Protein AF-A0A0L0UQY5-F1 (afdb_monomer)

Secondary structure (DSSP, 8-state):
-PPPP-HHHHHHHHHHHHHHHHHHHHHH-TTT-TTSS-TTTPPPHHHHHHHHHHHHHHHHHHHHHHHHHH-TT--HHHHHHHHHHHHHHHHHHHHHHHHHHHHH-STT-TTS-HHHHHHHHHHHHHHHHHHHHHHHHHTT----SS-HHHHH--SGGG-TT-SS--S-SSHHHHHHHHH-------

Solvent-accessible surface area (backbone atoms only — not comparable to full-atom values): 10888 Å² total; per-residue (Å²): 129,85,53,78,55,59,66,66,47,46,54,33,50,54,52,49,52,51,49,54,50,51,52,52,54,49,66,69,32,70,92,66,31,60,56,72,78,40,92,90,43,47,65,51,72,68,61,48,52,47,48,49,54,42,48,56,56,35,52,52,43,55,50,55,38,51,55,48,61,68,39,46,79,62,48,70,66,59,53,42,50,38,52,49,53,45,51,55,33,52,36,51,45,49,44,56,51,48,56,50,53,57,70,62,65,58,96,81,51,95,87,59,62,66,66,60,51,50,50,48,49,52,49,51,55,54,49,49,55,52,49,51,50,48,51,21,61,49,65,71,45,78,67,67,85,60,55,63,65,64,55,48,64,63,84,49,73,65,69,84,84,47,99,58,80,64,84,76,30,53,41,57,68,44,53,49,67,72,67,50,80,77,78,82,80,126

Sequence (186 aa):
MPKPPDLKLVQAGIAILKLCRMYFTKLSRSTNLLIFDGPSTRMNANQLKLLLKVTSTNEFFVGEFIDTIEEPESDCETVECMVMQLIGGFVRMSRVLSEYYDSLLPEKRPRVDREEVAEARHWLDSWNSTFLLATANAIGSPVCKWSWQELAEGKYLFDDDDDDLNPDGGWEARWELANGKPDQKR

Foldseek 3Di:
DQAAQDPLLLVLLVVLVVLVVVVVVLVVDPVLQLCPPDPLLPDDPVLVVQLVVLVVQLVVLNVLLVVQRRDSPRDLVSNLVSLVSNLLSLLSNLLSVLVSLVVSPPPPRPPDDPVSSVVSNVVSQVSNQVSQQSSCVSSVADRQPDRSVVLSPADQQCPPPDPDRPSPSVSVVVSCVRRDDDDPDD

Organism: NCBI:txid1165861

Mean predicted aligned error: 11.28 Å

Radius of gyration: 18.06 Å; Cα contacts (8 Å, |Δi|>4): 162; chains: 1; bounding box: 38×42×60 Å

pLDDT: mean 72.48, std 16.66, range [35.5, 94.12]

Nearest PDB structures (foldseek):
  3ja6-assembly1_H  TM=3.538E-01  e=9.855E+00  Escherichia coli

Structure (mmCIF, N/CA/C/O backbone):
data_AF-A0A0L0UQY5-F1
#
_entry.id   AF-A0A0L0UQY5-F1
#
loop_
_atom_site.group_PDB
_atom_site.id
_atom_site.type_symbol
_atom_site.label_atom_id
_atom_site.label_alt_id
_atom_site.label_comp_id
_atom_site.label_asym_id
_atom_site.label_entity_id
_atom_site.label_seq_id
_atom_site.pdbx_PDB_ins_code
_atom_site.Cartn_x
_atom_site.Cartn_y
_atom_site.Cartn_z
_atom_site.occupancy
_atom_site.B_iso_or_equiv
_atom_site.auth_seq_id
_atom_site.auth_comp_id
_atom_site.auth_asym_id
_atom_site.auth_atom_id
_atom_site.pdbx_PDB_model_num
ATOM 1 N N . MET A 1 1 ? 13.702 -8.582 -33.464 1.00 39.91 1 MET A N 1
ATOM 2 C CA . MET A 1 1 ? 13.948 -9.316 -32.206 1.00 39.91 1 MET A CA 1
ATOM 3 C C . MET A 1 1 ? 13.445 -8.427 -31.087 1.00 39.91 1 MET A C 1
ATOM 5 O O . MET A 1 1 ? 13.921 -7.296 -31.044 1.00 39.91 1 MET A O 1
ATOM 9 N N . PRO A 1 2 ? 12.483 -8.878 -30.267 1.00 46.34 2 PRO A N 1
ATOM 10 C CA . PRO A 1 2 ? 12.050 -8.120 -29.099 1.00 46.34 2 PRO A CA 1
ATOM 11 C C . PRO A 1 2 ? 13.234 -7.954 -28.141 1.00 46.34 2 PRO A C 1
ATOM 13 O O . PRO A 1 2 ? 14.081 -8.846 -28.015 1.00 46.34 2 PRO A O 1
ATOM 16 N N . LYS A 1 3 ? 13.347 -6.769 -27.545 1.00 47.47 3 LYS A N 1
ATOM 17 C CA . LYS A 1 3 ? 14.414 -6.441 -26.601 1.00 47.47 3 LYS A CA 1
ATOM 18 C C . LYS A 1 3 ? 14.086 -7.153 -25.282 1.00 47.47 3 LYS A C 1
ATOM 20 O O . LYS A 1 3 ? 12.930 -7.139 -24.888 1.00 47.47 3 LYS A O 1
ATOM 25 N N . PRO A 1 4 ? 15.040 -7.827 -24.622 1.00 51.84 4 PRO A N 1
ATOM 26 C CA . PRO A 1 4 ? 14.750 -8.448 -23.337 1.00 51.84 4 PRO A CA 1
ATOM 27 C C . PRO A 1 4 ? 14.365 -7.369 -22.310 1.00 51.84 4 PRO A C 1
ATOM 29 O O . PRO A 1 4 ? 14.962 -6.284 -22.356 1.00 51.84 4 PRO A O 1
ATOM 32 N N . PRO A 1 5 ? 13.418 -7.657 -21.397 1.00 59.84 5 PRO A N 1
ATOM 33 C CA . PRO A 1 5 ? 13.023 -6.719 -20.353 1.00 59.84 5 PRO A CA 1
ATOM 34 C C . PRO A 1 5 ? 14.241 -6.320 -19.514 1.00 59.84 5 PRO A C 1
ATOM 36 O O . PRO A 1 5 ? 15.165 -7.119 -19.310 1.00 59.84 5 PRO A O 1
ATOM 39 N N . ASP A 1 6 ? 14.273 -5.066 -19.057 1.00 73.56 6 ASP A N 1
ATOM 40 C CA . ASP A 1 6 ? 15.383 -4.570 -18.246 1.00 73.56 6 ASP A CA 1
ATOM 41 C C . ASP A 1 6 ? 15.481 -5.406 -16.963 1.00 73.56 6 ASP A C 1
ATOM 43 O O . ASP A 1 6 ? 14.589 -5.401 -16.114 1.00 73.56 6 ASP A O 1
ATOM 47 N N . LEU A 1 7 ? 16.589 -6.133 -16.811 1.00 77.94 7 LEU A N 1
ATOM 48 C CA . LEU A 1 7 ? 16.832 -7.010 -15.670 1.00 77.94 7 LEU A CA 1
ATOM 49 C C . LEU A 1 7 ? 16.677 -6.275 -14.328 1.00 77.94 7 LEU A C 1
ATOM 51 O O . LEU A 1 7 ? 16.258 -6.887 -13.345 1.00 77.94 7 LEU A O 1
ATOM 55 N N . LYS A 1 8 ? 16.997 -4.975 -14.273 1.00 78.00 8 LYS A N 1
ATOM 56 C CA . LYS A 1 8 ? 16.806 -4.160 -13.066 1.00 78.00 8 LYS A CA 1
ATOM 57 C C . LYS A 1 8 ? 15.331 -3.939 -12.762 1.00 78.00 8 LYS A C 1
ATOM 59 O O . LYS A 1 8 ? 14.942 -4.044 -11.600 1.00 78.00 8 LYS A O 1
ATOM 64 N N . LEU A 1 9 ? 14.528 -3.681 -13.791 1.00 78.25 9 LEU A N 1
ATOM 65 C CA . LEU A 1 9 ? 13.091 -3.509 -13.643 1.00 78.25 9 LEU A CA 1
ATOM 66 C C . LEU A 1 9 ? 12.434 -4.809 -13.174 1.00 78.25 9 LEU A C 1
ATOM 68 O O . LEU A 1 9 ? 11.681 -4.795 -12.207 1.00 78.25 9 LEU A O 1
ATOM 72 N N . VAL A 1 10 ? 12.799 -5.945 -13.773 1.00 81.50 10 VAL A N 1
ATOM 73 C CA . VAL A 1 10 ? 12.296 -7.266 -13.358 1.00 81.50 10 VAL A CA 1
ATOM 74 C C . VAL A 1 10 ? 12.650 -7.553 -11.894 1.00 81.50 10 VAL A C 1
ATOM 76 O O . VAL A 1 10 ? 11.808 -8.000 -11.116 1.00 81.50 10 VAL A O 1
ATOM 79 N N . GLN A 1 11 ? 13.883 -7.258 -11.472 1.00 84.62 11 GLN A N 1
ATOM 80 C CA . GLN A 1 11 ? 14.299 -7.423 -10.074 1.00 84.62 11 GLN A CA 1
ATOM 81 C C . GLN A 1 11 ? 13.514 -6.521 -9.114 1.00 84.62 11 GLN A C 1
ATOM 83 O O . GLN A 1 11 ? 13.114 -6.978 -8.038 1.00 84.62 11 GLN A O 1
ATOM 88 N N . ALA A 1 12 ? 13.281 -5.265 -9.496 1.00 84.94 12 ALA A N 1
ATOM 89 C CA . ALA A 1 12 ? 12.485 -4.333 -8.711 1.00 84.94 12 ALA A CA 1
ATOM 90 C C . ALA A 1 12 ? 11.014 -4.777 -8.631 1.00 84.94 12 ALA A C 1
ATOM 92 O O . ALA A 1 12 ? 10.448 -4.816 -7.538 1.00 84.94 12 ALA A O 1
ATOM 93 N N . GLY A 1 13 ? 10.433 -5.231 -9.745 1.00 86.81 13 GLY A N 1
ATOM 94 C CA . GLY A 1 13 ? 9.087 -5.800 -9.800 1.00 86.81 13 GLY A CA 1
ATOM 95 C C . GLY A 1 13 ? 8.928 -7.017 -8.890 1.00 86.81 13 GLY A C 1
ATOM 96 O O . GLY A 1 13 ? 8.000 -7.069 -8.085 1.00 86.81 13 GLY A O 1
ATOM 97 N N . ILE A 1 14 ? 9.892 -7.944 -8.891 1.00 88.12 14 ILE A N 1
ATOM 98 C CA . ILE A 1 14 ? 9.909 -9.084 -7.957 1.00 88.12 14 ILE A CA 1
ATOM 99 C C . ILE A 1 14 ? 9.913 -8.613 -6.493 1.00 88.12 14 ILE A C 1
ATOM 101 O O . ILE A 1 14 ? 9.263 -9.231 -5.644 1.00 88.12 14 ILE A O 1
ATOM 105 N N . ALA A 1 15 ? 10.652 -7.550 -6.164 1.00 90.38 15 ALA A N 1
ATOM 106 C CA . ALA A 1 15 ? 10.679 -7.004 -4.808 1.00 90.38 15 ALA A CA 1
ATOM 107 C C . ALA A 1 15 ? 9.320 -6.403 -4.406 1.00 90.38 15 ALA A C 1
ATOM 109 O O . ALA A 1 15 ? 8.825 -6.712 -3.320 1.00 90.38 15 ALA A O 1
ATOM 110 N N . ILE A 1 16 ? 8.689 -5.629 -5.294 1.00 91.06 16 ILE A N 1
ATOM 111 C CA . ILE A 1 16 ? 7.341 -5.070 -5.101 1.00 91.06 16 ILE A CA 1
ATOM 112 C C . ILE A 1 16 ? 6.330 -6.203 -4.884 1.00 91.06 16 ILE A C 1
ATOM 114 O O . ILE A 1 16 ? 5.621 -6.204 -3.881 1.00 91.06 16 ILE A O 1
ATOM 118 N N . LEU A 1 17 ? 6.323 -7.233 -5.735 1.00 91.62 17 LEU A N 1
ATOM 119 C CA . LEU A 1 17 ? 5.403 -8.372 -5.614 1.00 91.62 17 LEU A CA 1
ATOM 120 C C . LEU A 1 17 ? 5.575 -9.142 -4.299 1.00 91.62 17 LEU A C 1
ATOM 122 O O . LEU A 1 17 ? 4.593 -9.575 -3.688 1.00 91.62 17 LEU A O 1
ATOM 126 N N . LYS A 1 18 ? 6.813 -9.290 -3.813 1.00 92.75 18 LYS A N 1
ATOM 127 C CA . LYS A 1 18 ? 7.073 -9.870 -2.486 1.00 92.75 18 LYS A CA 1
ATOM 128 C C . LYS A 1 18 ? 6.459 -9.023 -1.374 1.00 92.75 18 LYS A C 1
ATOM 130 O O . LYS A 1 18 ? 5.872 -9.594 -0.454 1.00 92.75 18 LYS A O 1
ATOM 135 N N . LEU A 1 19 ? 6.553 -7.696 -1.461 1.00 93.12 19 LEU A N 1
ATOM 136 C CA . LEU A 1 19 ? 5.935 -6.787 -0.494 1.00 93.12 19 LEU A CA 1
ATOM 137 C C . LEU A 1 19 ? 4.405 -6.862 -0.551 1.00 93.12 19 LEU A C 1
ATOM 139 O O . LEU A 1 19 ? 3.788 -7.006 0.506 1.00 93.12 19 LEU A O 1
ATOM 143 N N . CYS A 1 20 ? 3.806 -6.880 -1.748 1.00 92.00 20 CYS A N 1
ATOM 144 C CA . CYS A 1 20 ? 2.368 -7.101 -1.942 1.00 92.00 20 CYS A CA 1
ATOM 145 C C . CYS A 1 20 ? 1.918 -8.401 -1.264 1.00 92.00 20 CYS A C 1
ATOM 147 O O . CYS A 1 20 ? 0.989 -8.419 -0.456 1.00 92.00 20 CYS A O 1
ATOM 149 N N . ARG A 1 21 ? 2.635 -9.502 -1.519 1.00 91.12 21 ARG A N 1
ATOM 150 C CA . ARG A 1 21 ? 2.349 -10.798 -0.898 1.00 91.12 21 ARG A CA 1
ATOM 151 C C . ARG A 1 21 ? 2.473 -10.745 0.621 1.00 91.12 21 ARG A C 1
ATOM 153 O O . ARG A 1 21 ? 1.640 -11.334 1.309 1.00 91.12 21 ARG A O 1
ATOM 160 N N . MET A 1 22 ? 3.494 -10.078 1.159 1.00 90.81 22 MET A N 1
ATOM 161 C CA . MET A 1 22 ? 3.664 -9.915 2.607 1.00 90.81 22 MET A CA 1
ATOM 162 C C . MET A 1 22 ? 2.488 -9.169 3.239 1.00 90.81 22 MET A C 1
ATOM 164 O O . MET A 1 22 ? 2.029 -9.586 4.303 1.00 90.81 22 MET A O 1
ATOM 168 N N . TYR A 1 23 ? 1.977 -8.128 2.577 1.00 90.25 23 TYR A N 1
ATOM 169 C CA . TYR A 1 23 ? 0.804 -7.379 3.028 1.00 90.25 23 TYR A CA 1
ATOM 170 C C . TYR A 1 23 ? -0.411 -8.292 3.162 1.00 90.25 23 TYR A C 1
ATOM 172 O O . TYR A 1 23 ? -0.937 -8.482 4.259 1.00 90.25 23 TYR A O 1
ATOM 180 N N . PHE A 1 24 ? -0.790 -8.958 2.069 1.00 87.25 24 PHE A N 1
ATOM 181 C CA . PHE A 1 24 ? -1.945 -9.851 2.062 1.00 87.25 24 PHE A CA 1
ATOM 182 C C . PHE A 1 24 ? -1.762 -11.063 2.971 1.00 87.25 24 PHE A C 1
ATOM 184 O O . PHE A 1 24 ? -2.723 -11.503 3.587 1.00 87.25 24 PHE A O 1
ATOM 191 N N . THR A 1 25 ? -0.536 -11.568 3.135 1.00 87.50 25 THR A N 1
ATOM 192 C CA . THR A 1 25 ? -0.251 -12.662 4.079 1.00 87.50 25 THR A CA 1
ATOM 193 C C . THR A 1 25 ? -0.440 -12.223 5.530 1.00 87.50 25 THR A C 1
ATOM 195 O O . THR A 1 25 ? -0.913 -13.009 6.351 1.00 87.50 25 THR A O 1
ATOM 198 N N . LYS A 1 26 ? -0.063 -10.986 5.886 1.00 83.56 26 LYS A N 1
ATOM 199 C CA . LYS A 1 26 ? -0.322 -10.458 7.233 1.00 83.56 26 LYS A CA 1
ATOM 200 C C . LYS A 1 26 ? -1.826 -10.279 7.446 1.00 83.56 26 LYS A C 1
ATOM 202 O O . LYS A 1 26 ? -2.317 -10.695 8.490 1.00 83.56 26 LYS A O 1
ATOM 207 N N . LEU A 1 27 ? -2.552 -9.769 6.447 1.00 79.00 27 LEU A N 1
ATOM 208 C CA . LEU A 1 27 ? -4.012 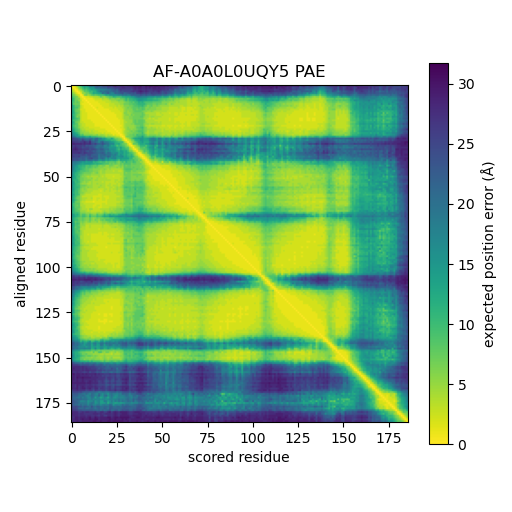-9.638 6.502 1.00 79.00 27 LEU A CA 1
ATOM 209 C C . LEU A 1 27 ? -4.737 -10.991 6.503 1.00 79.00 27 LEU A C 1
ATOM 211 O O . LEU A 1 27 ? -5.757 -11.146 7.148 1.00 79.00 27 LEU A O 1
ATOM 215 N N . SER A 1 28 ? -4.240 -12.024 5.834 1.00 74.38 28 SER A N 1
ATOM 216 C CA . SER A 1 28 ? -4.927 -13.321 5.824 1.00 74.38 28 SER A CA 1
ATOM 217 C C . SER A 1 28 ? -4.757 -14.093 7.138 1.00 74.38 28 SER A C 1
ATOM 219 O O . SER A 1 28 ? -5.442 -15.089 7.367 1.00 74.38 28 SER A O 1
ATOM 221 N N . ARG A 1 29 ? -3.809 -13.694 7.995 1.00 71.31 29 ARG A N 1
ATOM 222 C CA . ARG A 1 29 ? -3.531 -14.365 9.268 1.00 71.31 29 ARG A CA 1
ATOM 223 C C . ARG A 1 29 ? -4.489 -13.866 10.345 1.00 71.31 29 ARG A C 1
ATOM 225 O O . ARG A 1 29 ? -4.334 -12.763 10.860 1.00 71.31 29 ARG A O 1
ATOM 232 N N . SER A 1 30 ? -5.417 -14.736 10.741 1.00 52.47 30 SER A N 1
ATOM 233 C CA . SER A 1 30 ? -6.419 -14.484 11.786 1.00 52.47 30 SER A CA 1
ATOM 234 C C . SER A 1 30 ? -5.829 -14.010 13.119 1.00 52.47 30 SER A C 1
ATOM 236 O O . SER A 1 30 ? -6.463 -13.225 13.802 1.00 52.47 30 SER A O 1
ATOM 238 N N . THR A 1 31 ? -4.602 -14.420 13.454 1.00 50.22 31 THR A N 1
ATOM 239 C CA . THR A 1 31 ? -3.887 -14.034 14.685 1.00 50.22 31 THR A CA 1
ATOM 240 C C . THR A 1 31 ? -3.260 -12.639 14.660 1.00 50.22 31 THR A C 1
ATOM 242 O O . THR A 1 31 ? -2.671 -12.231 15.648 1.00 50.22 31 THR A O 1
ATOM 245 N N . ASN A 1 32 ? -3.306 -11.923 13.533 1.00 54.16 32 ASN A N 1
ATOM 246 C CA . ASN A 1 32 ? -2.718 -10.579 13.407 1.00 54.16 32 ASN A CA 1
ATOM 247 C C . ASN A 1 32 ? -3.748 -9.514 13.028 1.00 54.16 32 ASN A C 1
ATOM 249 O O . ASN A 1 32 ? -3.429 -8.329 12.974 1.00 54.16 32 ASN A O 1
ATOM 253 N N . LEU A 1 33 ? -4.977 -9.938 12.743 1.00 57.88 33 LEU A N 1
ATOM 254 C CA . LEU A 1 33 ? -6.083 -9.049 12.479 1.00 57.88 33 LEU A CA 1
ATOM 255 C C . LEU A 1 33 ? -7.049 -9.110 13.649 1.00 57.88 33 LEU A C 1
ATOM 257 O O . LEU A 1 33 ? -7.884 -10.008 13.747 1.00 57.88 33 LEU A O 1
ATOM 261 N N . LEU A 1 34 ? -7.043 -8.033 14.425 1.00 60.12 34 LEU A N 1
ATOM 262 C CA . LEU A 1 34 ? -8.123 -7.687 15.344 1.00 60.12 34 LEU A CA 1
ATOM 263 C C . LEU A 1 34 ? -9.510 -7.748 14.660 1.00 60.12 34 LEU A C 1
ATOM 265 O O . LEU A 1 34 ? -10.517 -7.898 15.336 1.00 60.12 34 LEU A O 1
ATOM 269 N N . ILE A 1 35 ? -9.588 -7.730 13.322 1.00 54.16 35 ILE A N 1
ATOM 270 C CA . ILE A 1 35 ? -10.824 -7.789 12.521 1.00 54.16 35 ILE A CA 1
ATOM 271 C C . ILE A 1 35 ? -11.734 -8.983 12.879 1.00 54.16 35 ILE A C 1
ATOM 273 O O . ILE A 1 35 ? -12.956 -8.848 12.751 1.00 54.16 35 ILE A O 1
ATOM 277 N N . PHE A 1 36 ? -11.192 -10.113 13.361 1.00 51.00 36 PHE A N 1
ATOM 278 C CA . PHE A 1 36 ? -11.959 -11.361 13.523 1.00 51.00 36 PHE A CA 1
ATOM 279 C C . PHE A 1 36 ? -11.998 -11.969 14.933 1.00 51.00 36 PHE A C 1
ATOM 281 O O . PHE A 1 36 ? -12.771 -12.904 15.138 1.00 51.00 36 PHE A O 1
ATOM 288 N N . ASP A 1 37 ? -11.246 -11.445 15.905 1.00 52.38 37 ASP A N 1
ATOM 289 C CA . ASP A 1 37 ? -11.024 -12.159 17.178 1.00 52.38 37 ASP A CA 1
ATOM 290 C C . ASP A 1 37 ? -12.066 -11.876 18.288 1.00 52.38 37 ASP A C 1
ATOM 292 O O . ASP A 1 37 ? -12.008 -12.426 19.387 1.00 52.38 37 ASP A O 1
ATOM 296 N N . GLY A 1 38 ? -13.101 -11.066 18.013 1.00 53.19 38 GLY A N 1
ATOM 297 C CA . GLY A 1 38 ? -14.240 -10.932 18.927 1.00 53.19 38 GLY A CA 1
ATOM 298 C C . GLY A 1 38 ? -15.325 -9.920 18.523 1.00 53.19 38 GLY A C 1
ATOM 299 O O . GLY A 1 38 ? -15.113 -9.059 17.667 1.00 53.19 38 GLY A O 1
ATOM 300 N N . PRO A 1 39 ? -16.511 -9.942 19.173 1.00 52.94 39 PRO A N 1
ATOM 301 C CA . PRO A 1 39 ? -17.600 -8.989 18.906 1.00 52.94 39 PRO A CA 1
ATOM 302 C C . PRO A 1 39 ? -17.191 -7.519 19.103 1.00 52.94 39 PRO A C 1
ATOM 304 O O . PRO A 1 39 ? -17.785 -6.621 18.513 1.00 52.94 39 PRO A O 1
ATOM 307 N N . SER A 1 40 ? -16.182 -7.275 19.947 1.00 52.66 40 SER A N 1
ATOM 308 C CA . SER A 1 40 ? -15.648 -5.953 20.286 1.00 52.66 40 SER A CA 1
ATOM 309 C C . SER A 1 40 ? -14.588 -5.434 19.321 1.00 52.66 40 SER A C 1
ATOM 311 O O . SER A 1 40 ? -14.251 -4.257 19.412 1.00 52.66 40 SER A O 1
ATOM 313 N N . THR A 1 41 ? -14.078 -6.256 18.412 1.00 56.66 41 THR A N 1
ATOM 314 C CA . THR A 1 41 ? -13.082 -5.852 17.416 1.00 56.66 41 THR A CA 1
ATOM 315 C C . THR A 1 41 ? -13.599 -6.027 15.990 1.00 56.66 41 THR A C 1
ATOM 317 O O . THR A 1 41 ? -12.973 -5.563 15.050 1.00 56.66 41 THR A O 1
ATOM 320 N N . ARG A 1 42 ? -14.787 -6.609 15.798 1.00 65.06 42 ARG A N 1
ATOM 321 C CA . ARG A 1 42 ? -15.385 -6.786 14.473 1.00 65.06 42 ARG A CA 1
ATOM 322 C C . ARG A 1 42 ? -15.503 -5.458 13.717 1.00 65.06 42 ARG A C 1
ATOM 324 O O . ARG A 1 42 ? -16.192 -4.537 14.161 1.00 65.06 42 ARG A O 1
ATOM 331 N N . MET A 1 43 ? -14.857 -5.398 12.556 1.00 74.88 43 MET A N 1
ATOM 332 C CA . MET A 1 43 ? -14.997 -4.300 11.602 1.00 74.88 43 MET A CA 1
ATOM 333 C C . MET A 1 43 ? -16.471 -4.147 11.200 1.00 74.88 43 MET A C 1
ATOM 335 O O . MET A 1 43 ? -17.177 -5.143 11.005 1.00 74.88 43 MET A O 1
ATOM 339 N N . ASN A 1 44 ? -16.961 -2.908 11.113 1.00 74.31 44 ASN A N 1
ATOM 340 C CA . ASN A 1 44 ? -18.355 -2.684 10.735 1.00 74.31 44 ASN A CA 1
ATOM 341 C C . ASN A 1 44 ? -18.586 -3.015 9.246 1.00 74.31 44 ASN A C 1
ATOM 343 O O . ASN A 1 44 ? -17.644 -3.088 8.459 1.00 74.31 44 ASN A O 1
ATOM 347 N N . ALA A 1 45 ? -19.846 -3.224 8.858 1.00 73.94 45 ALA A N 1
ATOM 348 C CA . 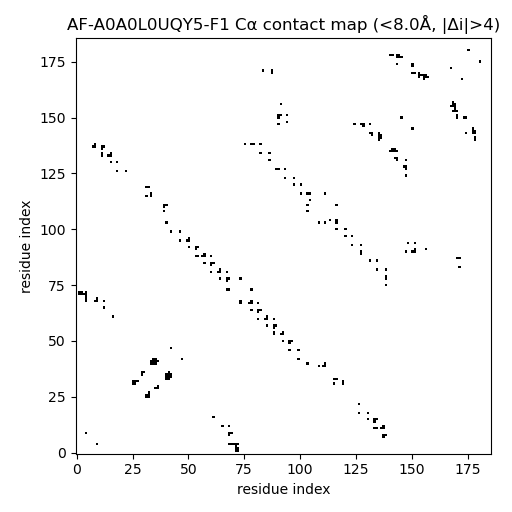ALA A 1 45 ? -20.187 -3.672 7.506 1.00 73.94 45 ALA A CA 1
ATOM 349 C C . ALA A 1 45 ? -19.722 -2.701 6.406 1.00 73.94 45 ALA A C 1
ATOM 351 O O . ALA A 1 45 ? -19.277 -3.153 5.355 1.00 73.94 45 ALA A O 1
ATOM 352 N N . ASN A 1 46 ? -19.774 -1.390 6.656 1.00 75.19 46 ASN A N 1
ATOM 353 C CA . ASN A 1 46 ? -19.358 -0.379 5.683 1.00 75.19 46 ASN A CA 1
ATOM 354 C C . ASN A 1 46 ? -17.836 -0.384 5.500 1.00 75.19 46 ASN A C 1
ATOM 356 O O . ASN A 1 46 ? -17.362 -0.427 4.371 1.00 75.19 46 ASN A O 1
ATOM 360 N N . GLN A 1 47 ? -17.075 -0.429 6.598 1.00 73.81 47 GLN A N 1
ATOM 361 C CA . GLN A 1 47 ? -15.613 -0.540 6.574 1.00 73.81 47 GLN A CA 1
ATOM 362 C C . GLN A 1 47 ? -15.153 -1.838 5.904 1.00 73.81 47 GLN A C 1
A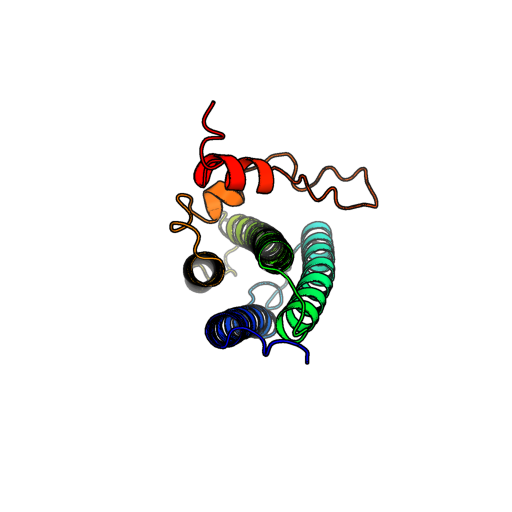TOM 364 O O . GLN A 1 47 ? -14.230 -1.814 5.097 1.00 73.81 47 GLN A O 1
ATOM 369 N N . LEU A 1 48 ? -15.822 -2.962 6.184 1.00 80.75 48 LEU A N 1
ATOM 370 C CA . LEU A 1 48 ? -15.503 -4.242 5.553 1.00 80.75 48 LEU A CA 1
ATOM 371 C C . LEU A 1 48 ? -15.822 -4.224 4.054 1.00 80.75 48 LEU A C 1
ATOM 373 O O . LEU A 1 48 ? -15.005 -4.666 3.254 1.00 80.75 48 LEU A O 1
ATOM 377 N N . LYS A 1 49 ? -16.985 -3.689 3.660 1.00 78.75 49 LYS A N 1
ATOM 378 C CA . LYS A 1 49 ? -17.355 -3.531 2.246 1.00 78.75 49 LYS A CA 1
ATOM 379 C C . LYS A 1 49 ? -16.343 -2.650 1.512 1.00 78.75 49 LYS A C 1
ATOM 381 O O . LYS A 1 49 ? -15.955 -2.979 0.395 1.00 78.75 49 LYS A O 1
ATOM 386 N N . LEU A 1 50 ? -15.889 -1.578 2.157 1.00 79.00 50 LEU A N 1
ATOM 387 C CA . LEU A 1 50 ? -14.873 -0.689 1.611 1.00 79.00 50 LEU A CA 1
ATOM 388 C C . LEU A 1 50 ? -13.525 -1.397 1.457 1.00 79.00 50 LEU A C 1
ATOM 390 O O . LEU A 1 50 ? -12.946 -1.365 0.376 1.00 79.00 50 LEU A O 1
ATOM 394 N N . LEU A 1 51 ? -13.059 -2.097 2.496 1.00 82.62 51 LEU A N 1
ATOM 395 C CA . LEU A 1 51 ? -11.819 -2.870 2.443 1.00 82.62 51 LEU A CA 1
ATOM 396 C C . LEU A 1 51 ? -11.856 -3.903 1.311 1.00 82.62 51 LEU A C 1
ATOM 398 O O . LEU A 1 51 ? -10.889 -4.016 0.563 1.00 82.62 51 LEU A O 1
ATOM 402 N N . LEU A 1 52 ? -12.977 -4.613 1.148 1.00 82.31 52 LEU A N 1
ATOM 403 C CA . LEU A 1 52 ? -13.170 -5.573 0.059 1.00 82.31 52 LEU A CA 1
ATOM 404 C C . LEU A 1 52 ? -13.145 -4.892 -1.316 1.00 82.31 52 LEU A C 1
ATOM 406 O O . LEU A 1 52 ? -12.419 -5.356 -2.188 1.00 82.31 52 LEU A O 1
ATOM 410 N N . LYS A 1 53 ? -13.858 -3.767 -1.498 1.00 81.62 53 LYS A N 1
ATOM 411 C CA . LYS A 1 53 ? -13.859 -2.997 -2.760 1.00 81.62 53 LYS A CA 1
ATOM 412 C C . LYS A 1 53 ? -12.440 -2.581 -3.156 1.00 81.62 53 LYS A C 1
ATOM 414 O O . LYS A 1 53 ? -12.013 -2.812 -4.288 1.00 81.62 53 LYS A O 1
ATOM 419 N N . VAL A 1 54 ? -11.688 -2.006 -2.215 1.00 80.06 54 VAL A N 1
ATOM 420 C CA . VAL A 1 54 ? -10.309 -1.569 -2.470 1.00 80.06 54 VAL A CA 1
ATOM 421 C C . VAL A 1 54 ? -9.388 -2.770 -2.716 1.00 80.06 54 VAL A C 1
ATOM 423 O O . VAL A 1 54 ? -8.557 -2.709 -3.616 1.00 80.06 54 VAL A O 1
ATOM 426 N N . THR A 1 55 ? -9.567 -3.878 -1.990 1.00 84.69 55 THR A N 1
ATOM 427 C CA . THR A 1 55 ? -8.775 -5.106 -2.187 1.00 84.69 55 THR A CA 1
ATOM 428 C C . THR A 1 55 ? -8.973 -5.688 -3.585 1.00 84.69 55 THR A C 1
ATOM 430 O O . THR A 1 55 ? -7.984 -5.978 -4.249 1.00 84.69 55 THR A O 1
ATOM 433 N N . SER A 1 56 ? -10.216 -5.799 -4.068 1.00 80.12 56 SER A N 1
ATOM 434 C CA . SER A 1 56 ? -10.505 -6.296 -5.423 1.00 80.12 56 SER A CA 1
ATOM 435 C C . SER A 1 56 ? -9.932 -5.390 -6.511 1.00 80.12 56 SER A C 1
ATOM 437 O O . SER A 1 56 ? -9.395 -5.870 -7.502 1.00 80.12 56 SER A O 1
ATOM 439 N N . THR A 1 57 ? -9.984 -4.073 -6.305 1.00 79.31 57 THR A N 1
ATOM 440 C CA . THR A 1 57 ? -9.353 -3.118 -7.228 1.00 79.31 57 THR A CA 1
ATOM 441 C C . THR A 1 57 ? -7.833 -3.302 -7.247 1.00 79.31 57 THR A C 1
ATOM 443 O O . THR A 1 57 ? -7.199 -3.287 -8.295 1.00 79.31 57 THR A O 1
ATOM 446 N N . ASN A 1 58 ? -7.224 -3.495 -6.077 1.00 84.75 58 ASN A N 1
ATOM 447 C CA . ASN A 1 58 ? -5.783 -3.675 -5.974 1.00 84.75 58 ASN A CA 1
ATOM 448 C C . ASN A 1 58 ? -5.316 -5.029 -6.530 1.00 84.75 58 ASN A C 1
ATOM 450 O O . ASN A 1 58 ? -4.204 -5.122 -7.035 1.00 84.75 58 ASN A O 1
ATOM 454 N N . GLU A 1 59 ? -6.141 -6.074 -6.446 1.00 86.06 59 GLU A N 1
ATOM 455 C CA . GLU A 1 59 ? -5.883 -7.369 -7.086 1.00 86.06 59 GLU A CA 1
ATOM 456 C C . GLU A 1 59 ? -5.735 -7.219 -8.603 1.00 86.06 59 GLU A C 1
ATOM 458 O O . GLU A 1 59 ? -4.761 -7.717 -9.163 1.00 86.06 59 GLU A O 1
ATOM 463 N N . PHE A 1 60 ? -6.638 -6.462 -9.237 1.00 83.19 60 PHE A N 1
ATOM 464 C CA . PHE A 1 60 ? -6.552 -6.138 -10.661 1.00 83.19 60 PHE A CA 1
ATOM 465 C C . PHE A 1 60 ? -5.213 -5.471 -11.010 1.00 83.19 60 PHE A C 1
ATOM 467 O O . PHE A 1 60 ? -4.487 -5.969 -11.864 1.00 83.19 60 PHE A O 1
ATOM 474 N N . PHE A 1 61 ? -4.816 -4.421 -10.282 1.00 84.12 61 PHE A N 1
ATOM 475 C CA . PHE A 1 61 ? -3.550 -3.723 -10.547 1.00 84.12 61 PHE A CA 1
ATOM 476 C C . PHE A 1 61 ? -2.298 -4.561 -10.268 1.00 84.12 61 PHE A C 1
ATOM 478 O O . PHE A 1 61 ? -1.274 -4.367 -10.916 1.00 84.12 61 PHE A O 1
ATOM 485 N N . VAL A 1 62 ? -2.350 -5.502 -9.320 1.00 88.94 62 VAL A N 1
ATOM 486 C CA . VAL A 1 62 ? -1.256 -6.467 -9.131 1.00 88.94 62 VAL A CA 1
ATOM 487 C C . VAL A 1 62 ? -1.138 -7.393 -10.341 1.00 88.94 62 VAL A C 1
ATOM 489 O O . VAL A 1 62 ? -0.014 -7.686 -10.738 1.00 88.94 62 VAL A O 1
ATOM 492 N N . GLY A 1 63 ? -2.259 -7.824 -10.926 1.00 87.50 63 GLY A N 1
ATOM 493 C CA . GLY A 1 63 ? -2.284 -8.603 -12.168 1.00 87.50 63 GLY A CA 1
ATOM 494 C C . GLY A 1 63 ? -1.686 -7.833 -13.345 1.00 87.50 63 GLY A C 1
ATOM 495 O O . GLY A 1 63 ? -0.688 -8.271 -13.906 1.00 87.50 63 GLY A O 1
ATOM 496 N N . GLU A 1 64 ? -2.208 -6.639 -13.629 1.00 86.88 64 GLU A N 1
ATOM 497 C CA . GLU A 1 64 ? -1.723 -5.786 -14.728 1.00 86.88 64 GLU A CA 1
ATOM 498 C C . GLU A 1 64 ? -0.234 -5.441 -14.582 1.00 86.88 64 GLU A C 1
ATOM 500 O O . GLU A 1 64 ? 0.513 -5.416 -15.559 1.00 86.88 64 GLU A O 1
ATOM 505 N N . PHE A 1 65 ? 0.238 -5.218 -13.350 1.00 88.00 65 PHE A N 1
ATOM 506 C CA . PHE A 1 65 ? 1.657 -4.990 -13.101 1.00 88.00 65 PHE A CA 1
ATOM 507 C C . PHE A 1 65 ? 2.514 -6.217 -13.431 1.00 88.00 65 PHE A C 1
ATOM 509 O O . PHE A 1 65 ? 3.601 -6.045 -13.974 1.00 88.00 65 PHE A O 1
ATOM 516 N N . ILE A 1 66 ? 2.054 -7.434 -13.111 1.00 89.06 66 ILE A N 1
ATOM 517 C CA . ILE A 1 66 ? 2.754 -8.678 -13.477 1.00 89.06 66 ILE A CA 1
ATOM 518 C C . ILE A 1 66 ? 2.853 -8.784 -14.998 1.00 89.06 66 ILE A C 1
ATOM 520 O O . ILE A 1 66 ? 3.952 -8.978 -15.515 1.00 89.06 66 ILE A O 1
ATOM 524 N N . ASP A 1 67 ? 1.741 -8.586 -15.700 1.00 88.81 67 ASP A N 1
ATOM 525 C CA . ASP A 1 67 ? 1.705 -8.671 -17.160 1.00 88.81 67 ASP A CA 1
ATOM 526 C C . ASP A 1 67 ? 2.645 -7.629 -17.793 1.00 88.81 67 ASP A C 1
ATOM 528 O O . ASP A 1 67 ? 3.438 -7.953 -18.677 1.00 88.81 67 ASP A O 1
ATOM 532 N N . THR A 1 68 ? 2.663 -6.408 -17.247 1.00 86.62 68 THR A N 1
ATOM 533 C CA . THR A 1 68 ? 3.538 -5.312 -17.699 1.00 86.62 68 THR A CA 1
ATOM 534 C C . THR A 1 68 ? 5.027 -5.607 -17.482 1.00 86.62 68 THR A C 1
ATOM 536 O O . THR A 1 68 ? 5.855 -5.273 -18.322 1.00 86.62 68 THR A O 1
ATOM 539 N N . ILE A 1 69 ? 5.427 -6.214 -16.358 1.00 83.81 69 ILE A N 1
ATOM 540 C CA . ILE A 1 69 ? 6.854 -6.531 -16.133 1.00 83.81 69 ILE A CA 1
ATOM 541 C C . ILE A 1 69 ? 7.321 -7.767 -16.913 1.00 83.81 69 ILE A C 1
ATOM 543 O O . ILE A 1 69 ? 8.528 -7.947 -17.101 1.00 83.81 69 ILE A O 1
ATOM 547 N N . GLU A 1 70 ? 6.396 -8.641 -17.316 1.00 84.38 70 GLU A N 1
ATOM 548 C CA . GLU A 1 70 ? 6.679 -9.818 -18.140 1.00 84.38 70 GLU A CA 1
ATOM 549 C C . GLU A 1 70 ? 6.733 -9.481 -19.636 1.00 84.38 70 GLU A C 1
ATOM 551 O O . GLU A 1 70 ? 7.427 -10.168 -20.396 1.00 84.38 70 GLU A O 1
ATOM 556 N N . GLU A 1 71 ? 6.062 -8.411 -20.062 1.00 83.75 71 GLU A N 1
ATOM 557 C CA . GLU A 1 71 ? 6.029 -7.977 -21.450 1.00 83.75 71 GLU A CA 1
ATOM 558 C C . GLU A 1 71 ? 7.366 -7.322 -21.887 1.00 83.75 71 GLU A C 1
ATOM 560 O O . GLU A 1 71 ? 7.802 -6.305 -21.345 1.00 83.75 71 GLU A O 1
ATOM 565 N N . PRO A 1 72 ? 8.057 -7.871 -22.909 1.00 70.25 72 PRO A N 1
ATOM 566 C CA . PRO A 1 72 ? 9.369 -7.369 -23.338 1.00 70.25 72 PRO A CA 1
ATOM 567 C C . PRO A 1 72 ? 9.343 -5.974 -23.981 1.00 70.25 72 PRO A C 1
ATOM 569 O O . PRO A 1 72 ? 10.395 -5.349 -24.136 1.00 70.25 72 PRO A O 1
ATOM 572 N N . GLU A 1 73 ? 8.169 -5.529 -24.433 1.00 77.12 73 GLU A N 1
ATOM 573 C CA . GLU A 1 73 ? 7.978 -4.281 -25.179 1.00 77.12 73 GLU A CA 1
ATOM 574 C C . GLU A 1 73 ? 7.370 -3.157 -24.333 1.00 77.12 73 GLU A C 1
ATOM 576 O O . GLU A 1 73 ? 7.252 -2.042 -24.842 1.00 77.12 73 GLU A O 1
ATOM 581 N N . SER A 1 74 ? 7.043 -3.404 -23.059 1.00 77.31 74 SER A N 1
ATOM 582 C CA . SER A 1 74 ? 6.497 -2.363 -22.191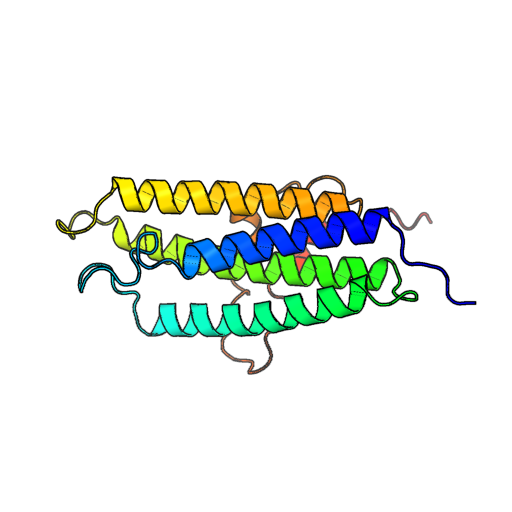 1.00 77.31 74 SER A CA 1
ATOM 583 C C . SER A 1 74 ? 7.490 -1.217 -22.027 1.00 77.31 74 SER A C 1
ATOM 585 O O . SER A 1 74 ? 8.678 -1.407 -21.735 1.00 77.31 74 SER A O 1
ATOM 587 N N . ASP A 1 75 ? 6.997 -0.002 -22.236 1.00 79.94 75 ASP A N 1
ATOM 588 C CA . ASP A 1 75 ? 7.787 1.205 -22.059 1.00 79.94 75 ASP A CA 1
ATOM 589 C C . ASP A 1 75 ? 7.840 1.651 -20.588 1.00 79.94 75 ASP A C 1
ATOM 591 O O . ASP A 1 75 ? 7.116 1.169 -19.713 1.00 79.94 75 ASP A O 1
ATOM 595 N N . CYS A 1 76 ? 8.758 2.580 -20.310 1.00 76.94 76 CYS A N 1
ATOM 596 C CA . CYS A 1 76 ? 8.980 3.110 -18.964 1.00 76.94 76 CYS A CA 1
ATOM 597 C C . CYS A 1 76 ? 7.734 3.817 -18.408 1.00 76.94 76 CYS A C 1
ATOM 599 O O . CYS A 1 76 ? 7.474 3.730 -17.214 1.00 76.94 76 CYS A O 1
ATOM 601 N N . GLU A 1 77 ? 6.956 4.477 -19.269 1.00 80.31 77 GLU A N 1
ATOM 602 C CA . GLU A 1 77 ? 5.767 5.243 -18.882 1.00 80.31 77 GLU A CA 1
ATOM 603 C C . GLU A 1 77 ? 4.631 4.317 -18.425 1.00 80.31 77 GLU A C 1
ATOM 605 O O . GLU A 1 77 ? 3.996 4.559 -17.401 1.00 80.31 77 GLU A O 1
ATOM 610 N N . THR A 1 78 ? 4.434 3.199 -19.121 1.00 83.88 78 THR A N 1
ATOM 611 C CA . THR A 1 78 ? 3.460 2.158 -18.771 1.00 83.88 78 THR A CA 1
ATOM 612 C C . THR A 1 78 ? 3.809 1.526 -17.427 1.00 83.88 78 THR A C 1
ATOM 614 O O . THR A 1 78 ? 2.963 1.404 -16.541 1.00 83.88 78 THR A O 1
ATOM 617 N N . VAL A 1 79 ? 5.082 1.183 -17.235 1.00 81.69 79 VAL A N 1
ATOM 618 C CA . VAL A 1 79 ? 5.593 0.632 -15.974 1.00 81.69 79 VAL A CA 1
ATOM 619 C C . VAL A 1 79 ? 5.414 1.626 -14.824 1.00 81.69 79 VAL A C 1
ATOM 621 O O . VAL A 1 79 ? 4.946 1.248 -13.749 1.00 81.69 79 VAL A O 1
ATOM 624 N N . GLU A 1 80 ? 5.761 2.895 -15.043 1.00 81.44 80 GLU A N 1
ATOM 625 C CA . GLU A 1 80 ? 5.558 3.982 -14.084 1.00 81.44 80 GLU A CA 1
ATOM 626 C C . GLU A 1 80 ? 4.087 4.125 -13.699 1.00 81.44 80 GLU A C 1
ATOM 628 O O . GLU A 1 80 ? 3.768 4.154 -12.508 1.00 81.44 80 GLU A O 1
ATOM 633 N N . CYS A 1 81 ? 3.190 4.124 -14.686 1.00 81.38 81 CYS A N 1
ATOM 634 C CA . CYS A 1 81 ? 1.748 4.185 -14.478 1.00 81.38 81 CYS A CA 1
ATOM 635 C C . CYS A 1 81 ? 1.255 3.024 -13.600 1.00 81.38 81 CYS A C 1
ATOM 637 O O . CYS A 1 81 ? 0.557 3.251 -12.610 1.00 81.38 81 CYS A O 1
ATOM 639 N N . MET A 1 82 ? 1.678 1.789 -13.881 1.00 84.88 82 MET A N 1
ATOM 640 C CA . MET A 1 82 ? 1.267 0.622 -13.089 1.00 84.88 82 MET A CA 1
ATOM 641 C C . MET A 1 82 ? 1.804 0.661 -11.658 1.00 84.88 82 MET A C 1
ATOM 643 O O . MET A 1 82 ? 1.082 0.358 -10.705 1.00 84.88 82 MET A O 1
ATOM 647 N N . VAL A 1 83 ? 3.054 1.092 -11.471 1.00 84.69 83 VAL A N 1
ATOM 648 C CA . VAL A 1 83 ? 3.626 1.294 -10.133 1.00 84.69 83 VAL A CA 1
ATOM 649 C C . VAL A 1 83 ? 2.855 2.367 -9.366 1.00 84.69 83 VAL A C 1
ATOM 651 O O . VAL A 1 83 ? 2.581 2.194 -8.176 1.00 84.69 83 VAL A O 1
ATOM 654 N N . MET A 1 84 ? 2.468 3.452 -10.034 1.00 82.06 84 MET A N 1
ATOM 655 C CA . MET A 1 84 ? 1.635 4.497 -9.451 1.00 82.06 84 MET A CA 1
ATOM 656 C C . MET A 1 84 ? 0.273 3.930 -9.021 1.00 82.06 84 MET A C 1
ATOM 658 O O . MET A 1 84 ? -0.101 4.093 -7.858 1.00 82.06 84 MET A O 1
ATOM 662 N N . GLN A 1 85 ? -0.431 3.181 -9.875 1.00 84.19 85 GLN A N 1
ATOM 663 C CA . GLN A 1 85 ? -1.721 2.578 -9.509 1.00 84.19 85 GLN A CA 1
ATOM 664 C C . GLN A 1 85 ? -1.617 1.635 -8.299 1.00 84.19 85 GLN A C 1
ATOM 666 O O . GLN A 1 85 ? -2.470 1.670 -7.403 1.00 84.19 85 GLN A O 1
ATOM 671 N N . LEU A 1 86 ? -0.531 0.860 -8.205 1.00 87.69 86 LEU A N 1
ATOM 672 C CA . LEU A 1 86 ? -0.233 0.044 -7.027 1.00 87.69 86 LEU A CA 1
ATOM 673 C C . LEU A 1 86 ? -0.042 0.893 -5.764 1.00 87.69 86 LEU A C 1
ATOM 675 O O . LEU A 1 86 ? -0.605 0.566 -4.718 1.00 87.69 86 LEU A O 1
ATOM 679 N N . ILE A 1 87 ? 0.713 1.994 -5.837 1.00 86.88 87 ILE A N 1
ATOM 680 C CA . ILE A 1 87 ? 0.864 2.937 -4.716 1.00 86.88 87 ILE A CA 1
ATOM 681 C C . ILE A 1 87 ? -0.507 3.424 -4.245 1.00 86.88 87 ILE A C 1
ATOM 683 O O . ILE A 1 87 ? -0.818 3.311 -3.057 1.00 86.88 87 ILE A O 1
ATOM 687 N N . GLY A 1 88 ? -1.348 3.899 -5.164 1.00 82.75 88 GLY A N 1
ATOM 688 C CA . GLY A 1 88 ? -2.691 4.374 -4.842 1.00 82.75 88 GLY A CA 1
ATOM 689 C C . GLY A 1 88 ? -3.552 3.305 -4.163 1.00 82.75 88 GLY A C 1
ATOM 690 O O . GLY A 1 88 ? -4.205 3.583 -3.152 1.00 82.75 88 GLY A O 1
ATOM 691 N N . GLY A 1 89 ? -3.536 2.074 -4.678 1.00 85.56 89 GLY A N 1
ATOM 692 C CA . GLY A 1 89 ? -4.300 0.954 -4.126 1.00 85.56 89 GLY A CA 1
ATOM 693 C C . GLY A 1 89 ? -3.883 0.590 -2.698 1.00 85.56 89 GLY A C 1
ATOM 694 O O . GLY A 1 89 ? -4.731 0.509 -1.802 1.00 85.56 89 GLY A O 1
ATOM 695 N N . PHE A 1 90 ? -2.581 0.459 -2.441 1.00 88.94 90 PHE A N 1
ATOM 696 C CA . PHE A 1 90 ? -2.073 0.135 -1.105 1.00 88.94 90 PHE A CA 1
ATOM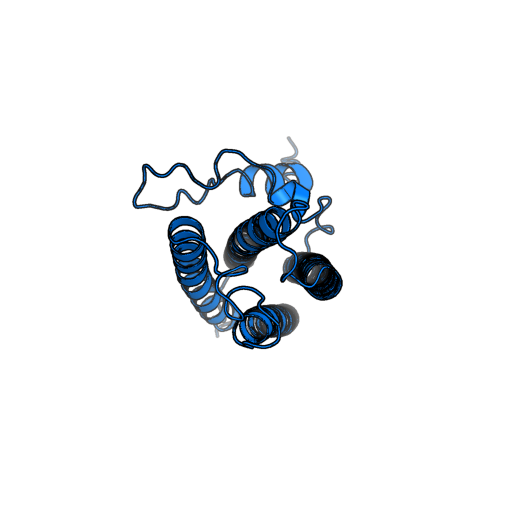 697 C C . PHE A 1 90 ? -2.222 1.279 -0.097 1.00 88.94 90 PHE A C 1
ATOM 699 O O . PHE A 1 90 ? -2.535 1.014 1.066 1.00 88.94 90 PHE A O 1
ATOM 706 N N . VAL A 1 91 ? -2.085 2.541 -0.517 1.00 87.56 91 VAL A N 1
ATOM 707 C CA . VAL A 1 91 ? -2.361 3.706 0.344 1.00 87.56 91 VAL A CA 1
ATOM 708 C C . VAL A 1 91 ? -3.832 3.721 0.772 1.00 87.56 91 VAL A C 1
ATOM 710 O O . VAL A 1 91 ? -4.126 3.895 1.957 1.00 87.56 91 VAL A O 1
ATOM 713 N N . ARG A 1 92 ? -4.765 3.455 -0.153 1.00 84.69 92 ARG A N 1
ATOM 714 C CA . ARG A 1 92 ? -6.204 3.358 0.148 1.00 84.69 92 ARG A CA 1
ATOM 715 C C . ARG A 1 92 ? -6.518 2.229 1.129 1.00 84.69 92 ARG A C 1
ATOM 717 O O . ARG A 1 92 ? -7.219 2.467 2.112 1.00 84.69 92 ARG A O 1
ATOM 724 N N . MET A 1 93 ? -5.979 1.023 0.916 1.00 86.88 93 MET A N 1
ATOM 725 C CA . MET A 1 93 ? -6.178 -0.097 1.852 1.00 86.88 93 MET A CA 1
ATOM 726 C C . MET A 1 93 ? -5.625 0.229 3.242 1.00 86.88 93 MET A C 1
ATOM 728 O O . MET A 1 93 ? -6.298 0.018 4.252 1.00 86.88 93 MET A O 1
ATOM 732 N N . SER A 1 94 ? -4.421 0.798 3.296 1.00 89.19 94 SER A N 1
ATOM 733 C CA . SER A 1 94 ? -3.767 1.171 4.549 1.00 89.19 94 SER A CA 1
ATOM 734 C C . SER A 1 94 ? -4.536 2.243 5.310 1.00 89.19 94 SER A C 1
ATOM 736 O O . SER A 1 94 ? -4.667 2.148 6.528 1.00 89.19 94 SER A O 1
ATOM 738 N N . ARG A 1 95 ? -5.139 3.212 4.616 1.00 86.31 95 ARG A N 1
ATOM 739 C CA . ARG A 1 95 ? -6.022 4.195 5.249 1.00 86.31 95 ARG A CA 1
ATOM 740 C C . ARG A 1 95 ? -7.229 3.538 5.919 1.00 86.31 95 ARG A C 1
ATOM 742 O O . ARG A 1 95 ? -7.480 3.811 7.090 1.00 86.31 95 ARG A O 1
ATOM 749 N N . VAL A 1 96 ? -7.930 2.639 5.221 1.00 84.75 96 VAL A N 1
ATOM 750 C CA . VAL A 1 96 ? -9.095 1.922 5.778 1.00 84.75 96 VAL A CA 1
ATOM 751 C C . VAL A 1 96 ? -8.711 1.143 7.038 1.00 84.75 96 VAL A C 1
ATOM 753 O O . VAL A 1 96 ? -9.428 1.181 8.039 1.00 84.75 96 VAL A O 1
ATOM 756 N N . LEU A 1 97 ?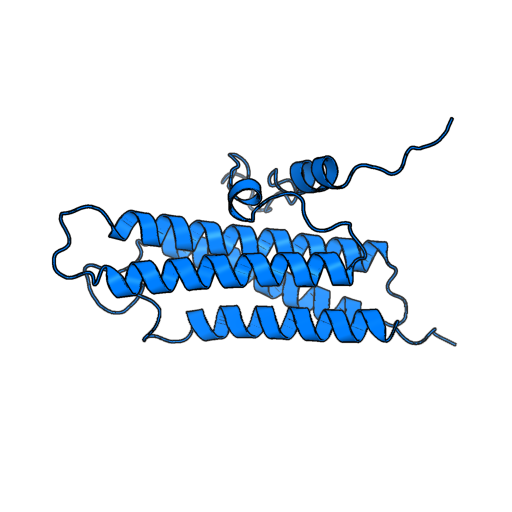 -7.562 0.463 7.014 1.00 86.94 97 LEU A N 1
ATOM 757 C CA . LEU A 1 97 ? -7.051 -0.267 8.174 1.00 86.94 97 LEU A CA 1
ATOM 758 C C . LEU A 1 97 ? -6.657 0.668 9.322 1.00 86.94 97 LEU A C 1
ATOM 760 O O . LEU A 1 97 ? -6.988 0.379 10.469 1.00 86.94 97 LEU A O 1
ATOM 764 N N . SER A 1 98 ? -5.997 1.790 9.031 1.00 87.38 98 SER A N 1
ATOM 765 C CA . SER A 1 98 ? -5.610 2.774 10.047 1.00 87.38 98 SER A CA 1
ATOM 766 C C . SER A 1 98 ? -6.825 3.378 10.743 1.00 87.38 98 SER A C 1
ATOM 768 O O . SER A 1 98 ? -6.880 3.370 11.969 1.00 87.38 98 SER A O 1
ATOM 770 N N . GLU A 1 99 ? -7.827 3.832 9.986 1.00 84.56 99 GLU A N 1
ATOM 771 C CA . GLU A 1 99 ? -9.074 4.381 10.538 1.00 84.56 99 GLU A CA 1
ATOM 772 C C . GLU A 1 99 ? -9.822 3.339 11.384 1.00 84.56 99 GLU A C 1
ATOM 774 O O . GLU A 1 99 ? -10.408 3.650 12.426 1.00 84.56 99 GLU A O 1
ATOM 779 N N . TYR A 1 100 ? -9.775 2.073 10.966 1.00 83.69 100 TYR A N 1
ATOM 780 C CA . TYR A 1 100 ? -10.298 0.972 11.759 1.00 83.69 100 TYR A CA 1
ATOM 781 C C . TYR A 1 100 ? -9.523 0.801 13.075 1.00 83.69 100 TYR A C 1
ATOM 783 O O . TYR A 1 100 ? -10.160 0.766 14.129 1.00 83.69 100 TYR A O 1
ATOM 791 N N . TYR A 1 101 ? -8.189 0.771 13.057 1.00 83.25 101 TYR A N 1
ATOM 792 C CA . TYR A 1 101 ? -7.379 0.695 14.279 1.00 83.25 101 TYR A CA 1
ATOM 793 C C . TYR A 1 101 ? -7.615 1.894 15.208 1.00 83.25 101 TYR A C 1
ATOM 795 O O . TYR A 1 101 ? -7.756 1.708 16.416 1.00 83.25 101 TYR A O 1
ATOM 803 N N . ASP A 1 102 ? -7.759 3.104 14.664 1.00 81.88 102 ASP A N 1
ATOM 804 C CA . ASP A 1 102 ? -8.121 4.307 15.423 1.00 81.88 102 ASP A CA 1
ATOM 805 C C . ASP A 1 102 ? -9.479 4.164 16.120 1.00 81.88 102 ASP A C 1
ATOM 807 O O . ASP A 1 102 ? -9.630 4.535 17.285 1.00 81.88 102 ASP A O 1
ATOM 811 N N . SER A 1 103 ? -10.458 3.545 15.456 1.00 78.94 103 SER A N 1
ATOM 812 C CA . SER A 1 103 ? -11.784 3.292 16.034 1.00 78.94 103 SER A CA 1
ATOM 813 C C . SER A 1 103 ? -11.781 2.292 17.202 1.00 78.94 103 SER A C 1
ATOM 815 O O . SER A 1 103 ? -12.746 2.245 17.974 1.00 78.94 103 SER A O 1
ATOM 817 N N . LEU A 1 104 ? -10.710 1.503 17.355 1.00 77.56 104 LEU A N 1
ATOM 818 C CA . LEU A 1 104 ? -10.542 0.541 18.448 1.00 77.56 104 LEU A CA 1
ATOM 819 C C . LEU A 1 104 ? -9.945 1.168 19.718 1.00 77.56 104 LEU A C 1
ATOM 821 O O . LEU A 1 104 ? -10.124 0.612 20.801 1.00 77.56 104 LEU A O 1
ATOM 825 N N . LEU A 1 105 ? -9.275 2.320 19.605 1.00 73.94 105 LEU A N 1
ATOM 826 C CA . LEU A 1 105 ? -8.576 2.992 20.706 1.00 73.94 105 LEU A CA 1
ATOM 827 C C . LEU A 1 105 ? -9.440 3.750 21.745 1.00 73.94 105 LEU A C 1
ATOM 829 O O . LEU A 1 105 ? -8.922 3.972 22.844 1.00 73.94 105 LEU A O 1
ATOM 833 N N . PRO A 1 106 ? -10.715 4.149 21.517 1.00 65.50 106 PRO A N 1
ATOM 834 C CA . PRO A 1 106 ? -11.494 4.839 22.545 1.00 65.50 106 PRO A CA 1
ATOM 835 C C . PRO A 1 106 ? -11.673 4.003 23.823 1.00 65.50 106 PRO A C 1
ATOM 837 O O . PRO A 1 106 ? -11.996 2.815 23.772 1.00 65.50 106 PRO A O 1
ATOM 840 N N . GLU A 1 107 ? -11.551 4.667 24.980 1.00 54.72 107 GLU A N 1
ATOM 841 C CA . GLU A 1 107 ? -11.422 4.144 26.359 1.00 54.72 107 GLU A CA 1
ATOM 842 C C . GLU A 1 107 ? -12.497 3.156 26.872 1.00 54.72 107 GLU A C 1
ATOM 844 O O . GLU A 1 107 ? -12.447 2.736 28.025 1.00 54.72 107 GLU A O 1
ATOM 849 N N . LYS A 1 108 ? -13.472 2.739 26.059 1.00 51.91 108 LYS A N 1
ATOM 850 C CA . LYS A 1 108 ? -14.645 1.961 26.498 1.00 51.91 108 LYS A CA 1
ATOM 851 C C . LYS A 1 108 ? -14.676 0.500 26.042 1.00 51.91 108 LYS A C 1
ATOM 853 O O . LYS A 1 108 ? -15.675 -0.171 26.294 1.00 51.91 108 LYS A O 1
ATOM 858 N N . ARG A 1 109 ? -13.625 -0.025 25.398 1.00 57.97 109 ARG A N 1
ATOM 859 C CA . ARG A 1 109 ? -13.554 -1.447 25.003 1.00 57.97 109 ARG A CA 1
ATOM 860 C C . ARG A 1 109 ? -12.520 -2.222 25.838 1.00 57.97 109 ARG A C 1
ATOM 862 O O . ARG A 1 109 ? -11.430 -2.484 25.348 1.00 57.97 109 ARG A O 1
ATOM 869 N N . PRO A 1 110 ? -12.853 -2.664 27.068 1.00 56.59 110 PRO A N 1
ATOM 870 C CA . PRO A 1 110 ? -11.926 -3.387 27.953 1.00 56.59 110 PRO A CA 1
ATOM 871 C C . PR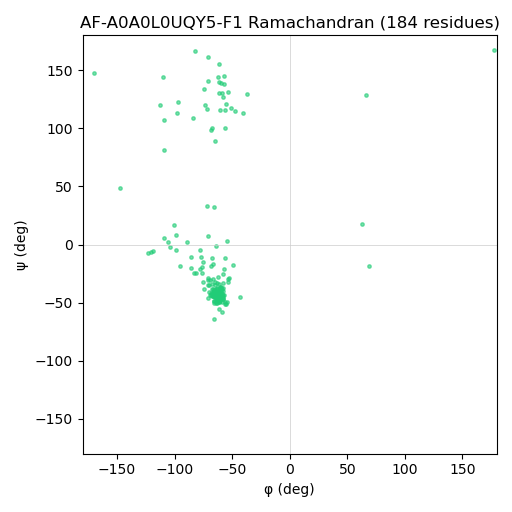O A 1 110 ? -11.455 -4.758 27.428 1.00 56.59 110 PRO A C 1
ATOM 873 O O . PRO A 1 110 ? -10.694 -5.433 28.106 1.00 56.59 110 PRO A O 1
ATOM 876 N N . ARG A 1 111 ? -11.928 -5.191 26.251 1.00 63.66 111 ARG A N 1
ATOM 877 C CA . ARG A 1 111 ? -11.575 -6.466 25.604 1.00 63.66 111 ARG A CA 1
ATOM 878 C C . ARG A 1 111 ? -10.633 -6.312 24.405 1.00 63.66 111 ARG A C 1
ATOM 880 O O . ARG A 1 111 ? -10.389 -7.297 23.726 1.00 63.66 111 ARG A O 1
ATOM 887 N N . VAL A 1 112 ? -10.194 -5.094 24.092 1.00 69.50 112 VAL A N 1
ATOM 888 C CA . VAL A 1 112 ? -9.228 -4.848 23.014 1.00 69.50 112 VAL A CA 1
ATOM 889 C C . VAL A 1 112 ? -7.849 -4.740 23.640 1.00 69.50 112 VAL A C 1
ATOM 891 O O . VAL A 1 112 ? -7.645 -3.885 24.506 1.00 69.50 112 VAL A O 1
ATOM 894 N N . ASP A 1 113 ? -6.922 -5.586 23.201 1.00 75.25 113 ASP A N 1
ATOM 895 C CA . ASP A 1 113 ? -5.524 -5.444 23.578 1.00 75.25 113 ASP A CA 1
ATOM 896 C C . ASP A 1 113 ? -4.923 -4.229 22.857 1.00 75.25 113 ASP A C 1
ATOM 898 O O . ASP A 1 113 ? -4.884 -4.141 21.629 1.00 75.25 113 ASP A O 1
ATOM 902 N N . ARG A 1 114 ? -4.499 -3.238 23.643 1.00 77.62 114 ARG A N 1
ATOM 903 C CA . ARG A 1 114 ? -3.903 -2.005 23.118 1.00 77.62 114 ARG A CA 1
ATOM 904 C C . ARG A 1 114 ? -2.516 -2.249 22.537 1.00 77.62 114 ARG A C 1
ATOM 906 O O . ARG A 1 114 ? -2.117 -1.509 21.641 1.00 77.62 114 ARG A O 1
ATOM 913 N N . GLU A 1 115 ? -1.796 -3.238 23.053 1.00 81.38 115 GLU A N 1
ATOM 914 C CA . GLU A 1 115 ? -0.470 -3.604 22.568 1.00 81.38 115 GLU A CA 1
ATOM 915 C C . GLU A 1 115 ? -0.577 -4.227 21.174 1.00 81.38 115 GLU A C 1
ATOM 917 O O . GLU A 1 115 ? 0.123 -3.792 20.262 1.00 81.38 115 GLU A O 1
ATOM 922 N N . GLU A 1 116 ? -1.557 -5.109 20.957 1.00 78.94 116 GLU A N 1
ATOM 923 C CA . GLU A 1 116 ? -1.845 -5.675 19.632 1.00 78.94 116 GLU A CA 1
ATOM 924 C C . GLU A 1 116 ? -2.263 -4.603 18.613 1.00 78.94 116 GLU A C 1
ATOM 926 O O . GLU A 1 116 ? -1.799 -4.613 17.471 1.00 78.94 116 GLU A O 1
ATOM 931 N N . VAL A 1 117 ? -3.102 -3.632 19.010 1.00 81.19 117 VAL A N 1
ATOM 932 C CA . VAL A 1 117 ? -3.465 -2.495 18.137 1.00 81.19 117 VAL A CA 1
ATOM 933 C C . VAL A 1 117 ? -2.223 -1.679 17.773 1.00 81.19 117 VAL A C 1
ATOM 935 O O . VAL A 1 117 ? -2.052 -1.299 16.613 1.00 81.19 117 VAL A O 1
ATOM 938 N N . ALA A 1 118 ? -1.353 -1.395 18.743 1.00 83.56 118 ALA A N 1
ATOM 939 C CA . ALA A 1 118 ? -0.130 -0.634 18.513 1.00 83.56 118 ALA A CA 1
ATOM 940 C C . ALA A 1 118 ? 0.848 -1.383 17.594 1.00 83.56 118 ALA A C 1
ATOM 942 O O . ALA A 1 118 ? 1.410 -0.772 16.683 1.00 83.56 118 ALA A O 1
ATOM 943 N N . GLU A 1 119 ? 1.006 -2.698 17.770 1.00 84.19 119 GLU A N 1
ATOM 944 C CA . GLU A 1 119 ? 1.832 -3.533 16.896 1.00 84.19 119 GLU A CA 1
ATOM 945 C C . GLU A 1 119 ? 1.287 -3.543 15.461 1.00 84.19 119 GLU A C 1
ATOM 947 O O . GLU A 1 119 ? 2.044 -3.353 14.505 1.00 84.19 119 GLU A O 1
ATOM 952 N N . ALA A 1 120 ? -0.030 -3.699 15.296 1.00 84.81 120 ALA A N 1
ATOM 953 C CA . ALA A 1 120 ? -0.676 -3.686 13.987 1.00 84.81 120 ALA A CA 1
ATOM 954 C C . ALA A 1 120 ? -0.479 -2.346 13.259 1.00 84.81 120 ALA A C 1
ATOM 956 O O . ALA A 1 120 ? -0.177 -2.337 12.062 1.00 84.81 120 ALA A O 1
ATOM 957 N N . ARG A 1 121 ? -0.580 -1.220 13.980 1.00 86.12 121 ARG A N 1
ATOM 958 C CA . ARG A 1 121 ? -0.282 0.116 13.436 1.00 86.12 121 ARG A CA 1
ATOM 959 C C . ARG A 1 121 ? 1.178 0.254 13.034 1.00 86.12 121 ARG A C 1
ATOM 961 O O . ARG A 1 121 ? 1.459 0.637 11.904 1.00 86.12 121 ARG A O 1
ATOM 968 N N . HIS A 1 122 ? 2.099 -0.109 13.923 1.00 88.38 122 HIS A N 1
ATOM 969 C CA . HIS A 1 122 ? 3.530 -0.013 13.650 1.00 88.38 122 HIS A CA 1
ATOM 970 C C . HIS A 1 122 ? 3.936 -0.860 12.436 1.00 88.38 122 HIS A C 1
ATOM 972 O O . HIS A 1 122 ? 4.716 -0.422 11.589 1.00 88.38 122 HIS A O 1
ATOM 978 N N . TRP A 1 123 ? 3.386 -2.071 12.316 1.00 91.06 123 TRP A N 1
ATOM 979 C CA . TRP A 1 123 ? 3.591 -2.904 11.136 1.00 91.06 123 TRP A CA 1
ATOM 980 C C . TRP A 1 123 ? 3.068 -2.227 9.865 1.00 91.06 123 TRP A C 1
ATOM 982 O O . TRP A 1 123 ? 3.775 -2.221 8.857 1.00 91.06 123 TRP A O 1
ATOM 992 N N . LEU A 1 124 ? 1.867 -1.642 9.910 1.00 90.56 124 LEU A N 1
ATOM 993 C CA . LEU A 1 124 ? 1.268 -0.956 8.767 1.00 90.56 124 LEU A CA 1
ATOM 994 C C . LEU A 1 124 ? 2.130 0.235 8.316 1.00 90.56 124 LEU A C 1
ATOM 996 O O . LEU A 1 124 ? 2.403 0.374 7.124 1.00 90.56 124 LEU A O 1
ATOM 1000 N N . ASP A 1 125 ? 2.623 1.041 9.256 1.00 90.69 125 ASP A N 1
ATOM 1001 C CA . ASP A 1 125 ? 3.519 2.170 8.981 1.00 90.69 125 ASP A CA 1
ATOM 1002 C C . ASP A 1 125 ? 4.846 1.724 8.358 1.00 90.69 125 ASP A C 1
ATOM 1004 O O . ASP A 1 125 ? 5.302 2.271 7.345 1.00 90.69 125 ASP A O 1
ATOM 1008 N N . SER A 1 126 ? 5.461 0.697 8.948 1.00 91.50 126 SER A N 1
ATOM 1009 C CA . SER A 1 126 ? 6.728 0.135 8.480 1.00 91.50 126 SER A CA 1
ATOM 1010 C C . SER A 1 126 ? 6.595 -0.462 7.078 1.00 91.50 126 SER A C 1
ATOM 1012 O O . SER A 1 126 ? 7.453 -0.233 6.216 1.00 91.50 126 SER A O 1
ATOM 1014 N N . TRP A 1 127 ? 5.503 -1.187 6.823 1.00 94.12 127 TRP A N 1
ATOM 1015 C CA . TRP A 1 127 ? 5.245 -1.792 5.525 1.00 94.12 127 TRP A CA 1
ATOM 1016 C C . TRP A 1 127 ? 5.029 -0.726 4.447 1.00 94.12 127 TRP A C 1
ATOM 1018 O O . TRP A 1 127 ? 5.700 -0.790 3.419 1.00 94.12 127 TRP A O 1
ATOM 1028 N N . ASN A 1 128 ? 4.183 0.284 4.690 1.00 92.12 128 ASN A N 1
ATOM 1029 C CA . ASN A 1 128 ? 3.928 1.344 3.705 1.00 92.12 128 ASN A CA 1
ATOM 1030 C C . ASN A 1 128 ? 5.202 2.120 3.364 1.00 92.12 128 ASN A C 1
ATOM 1032 O O . ASN A 1 128 ? 5.483 2.359 2.194 1.00 92.12 128 ASN A O 1
ATOM 1036 N N . SER A 1 129 ? 6.012 2.454 4.370 1.00 90.19 129 SER A N 1
ATOM 1037 C CA . SER A 1 129 ? 7.288 3.148 4.155 1.00 90.19 129 SER A CA 1
ATOM 1038 C C . SER A 1 129 ? 8.243 2.325 3.282 1.00 90.19 129 SER A C 1
ATOM 1040 O O . SER A 1 129 ? 8.858 2.844 2.352 1.00 90.19 129 SER A O 1
ATOM 1042 N N . THR A 1 130 ? 8.334 1.018 3.547 1.00 91.62 130 THR A N 1
ATOM 1043 C CA . THR A 1 130 ? 9.165 0.096 2.757 1.00 91.62 130 THR A CA 1
ATOM 1044 C C . THR A 1 130 ? 8.636 -0.051 1.332 1.00 91.62 130 THR A C 1
ATOM 1046 O O . THR A 1 130 ? 9.419 -0.063 0.383 1.00 91.62 130 THR A O 1
ATOM 1049 N N . PHE A 1 131 ? 7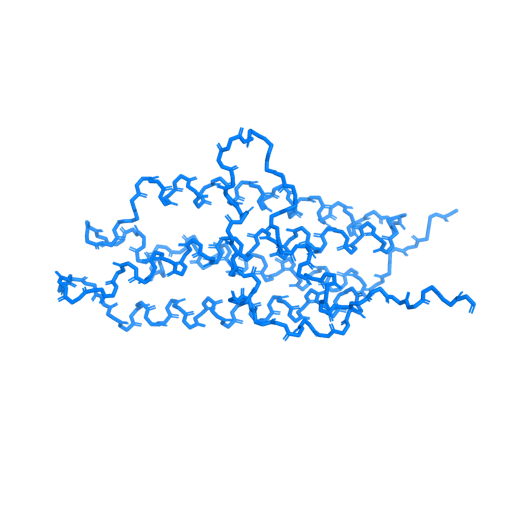.315 -0.142 1.174 1.00 91.94 131 PHE A N 1
ATOM 1050 C CA . PHE A 1 131 ? 6.653 -0.259 -0.119 1.00 91.94 131 PHE A CA 1
ATOM 1051 C C . PHE A 1 131 ? 6.884 0.974 -0.993 1.00 91.94 131 PHE A C 1
ATOM 1053 O O . PHE A 1 131 ? 7.370 0.822 -2.109 1.00 91.94 131 PHE A O 1
ATOM 1060 N N . LEU A 1 132 ? 6.646 2.178 -0.464 1.00 88.75 132 LEU A N 1
ATOM 1061 C CA . LEU A 1 132 ? 6.877 3.440 -1.178 1.00 88.75 132 LEU A CA 1
ATOM 1062 C C . LEU A 1 132 ? 8.340 3.624 -1.594 1.00 88.75 132 LEU A C 1
ATOM 1064 O O . LEU A 1 132 ? 8.626 4.133 -2.676 1.00 88.75 132 LEU A O 1
ATOM 1068 N N . LEU A 1 133 ? 9.285 3.202 -0.751 1.00 87.00 133 LEU A N 1
ATOM 1069 C CA . LEU A 1 133 ? 10.703 3.252 -1.094 1.00 87.00 133 LEU A CA 1
ATOM 1070 C C . LEU A 1 133 ? 11.047 2.261 -2.215 1.00 87.00 133 LEU A C 1
ATOM 1072 O O . LEU A 1 133 ? 11.797 2.598 -3.131 1.00 87.00 133 LEU A O 1
ATOM 1076 N N . ALA A 1 134 ? 10.515 1.039 -2.147 1.00 88.75 134 ALA A N 1
ATOM 1077 C CA . ALA A 1 134 ? 10.744 0.019 -3.164 1.00 88.75 134 ALA A CA 1
ATOM 1078 C C . ALA A 1 134 ? 10.171 0.436 -4.526 1.00 88.75 134 ALA A C 1
ATOM 1080 O O . ALA A 1 134 ? 10.856 0.287 -5.537 1.00 88.75 134 ALA A O 1
ATOM 1081 N N . THR A 1 135 ? 8.961 0.998 -4.549 1.00 88.12 135 THR A N 1
ATOM 1082 C CA . THR A 1 135 ? 8.321 1.483 -5.775 1.00 88.12 135 THR A CA 1
ATOM 1083 C C . THR A 1 135 ? 9.039 2.697 -6.351 1.00 88.12 135 THR A C 1
ATOM 1085 O O . THR A 1 135 ? 9.338 2.688 -7.539 1.00 88.12 135 THR A O 1
ATOM 1088 N N . ALA A 1 136 ? 9.426 3.684 -5.533 1.00 83.50 136 ALA A N 1
ATOM 1089 C CA . ALA A 1 136 ? 10.205 4.839 -5.996 1.00 83.50 136 ALA A CA 1
ATOM 1090 C C . ALA A 1 136 ? 11.548 4.425 -6.624 1.00 83.50 136 ALA A C 1
ATOM 1092 O O . ALA A 1 136 ? 11.914 4.919 -7.690 1.00 83.50 136 ALA A O 1
ATOM 1093 N N . ASN A 1 137 ? 12.250 3.470 -6.003 1.00 82.44 137 ASN A N 1
ATOM 1094 C CA . ASN A 1 137 ? 13.492 2.922 -6.550 1.00 82.44 137 ASN A CA 1
ATOM 1095 C C . ASN A 1 137 ? 13.272 2.167 -7.870 1.00 82.44 137 ASN A C 1
ATOM 1097 O O . ASN A 1 137 ? 14.149 2.205 -8.731 1.00 82.44 137 ASN A O 1
ATOM 1101 N N . ALA A 1 138 ? 12.134 1.483 -8.028 1.00 82.50 138 ALA A N 1
ATOM 1102 C CA . ALA A 1 138 ? 11.814 0.730 -9.240 1.00 82.50 138 ALA A CA 1
ATOM 1103 C C . ALA A 1 138 ? 11.667 1.637 -10.468 1.00 82.50 138 ALA A C 1
ATOM 1105 O O . ALA A 1 138 ? 12.134 1.279 -11.544 1.00 82.50 138 ALA A O 1
ATOM 1106 N N . ILE A 1 139 ? 11.073 2.815 -10.282 1.00 81.12 139 ILE A N 1
ATOM 1107 C CA . ILE A 1 139 ? 10.798 3.784 -11.353 1.00 81.12 139 ILE A CA 1
ATOM 1108 C C . ILE A 1 139 ? 11.836 4.912 -11.437 1.00 81.12 139 ILE A C 1
ATOM 1110 O O . ILE A 1 139 ? 11.645 5.891 -12.144 1.00 81.12 139 ILE A O 1
ATOM 1114 N N . GLY A 1 140 ? 12.932 4.823 -10.677 1.00 74.94 140 GLY A N 1
ATOM 1115 C CA . GLY A 1 140 ? 13.978 5.850 -10.678 1.00 74.94 140 GLY A CA 1
ATOM 1116 C C . GLY A 1 140 ? 13.517 7.234 -10.198 1.00 74.94 140 GLY A C 1
ATOM 1117 O O . GLY A 1 140 ? 14.210 8.223 -10.445 1.00 74.94 140 GLY A O 1
ATOM 1118 N N . SER A 1 141 ? 12.381 7.318 -9.501 1.00 71.38 141 SER A N 1
ATOM 1119 C CA . SER A 1 141 ? 11.878 8.571 -8.939 1.00 71.38 141 SER A CA 1
ATOM 1120 C C . SER A 1 141 ? 12.756 8.995 -7.759 1.00 71.38 141 SER A C 1
ATOM 1122 O O . SER A 1 141 ? 13.135 8.143 -6.945 1.00 71.38 141 SER A O 1
ATOM 1124 N N . PRO A 1 142 ? 13.053 10.298 -7.582 1.00 58.47 142 PRO A N 1
ATOM 1125 C CA . PRO A 1 142 ? 13.542 10.772 -6.296 1.00 58.47 142 PRO A CA 1
ATOM 1126 C C . PRO A 1 142 ? 12.547 10.321 -5.220 1.00 58.47 142 PRO A C 1
ATOM 1128 O O . PRO A 1 142 ? 11.336 10.424 -5.413 1.00 58.47 142 PRO A O 1
ATOM 1131 N N . VAL A 1 143 ? 13.079 9.734 -4.143 1.00 53.97 143 VAL A N 1
ATOM 1132 C CA . VAL A 1 143 ? 12.331 9.160 -3.012 1.00 53.97 143 VAL A CA 1
ATOM 1133 C C . VAL A 1 143 ? 11.095 10.004 -2.701 1.00 53.97 143 VAL A C 1
ATOM 1135 O O . VAL A 1 143 ? 11.214 11.224 -2.567 1.00 53.97 143 VAL A O 1
ATOM 1138 N N . CYS A 1 144 ? 9.930 9.351 -2.595 1.00 57.22 144 CYS A N 1
ATOM 1139 C CA . CYS A 1 144 ? 8.661 10.012 -2.302 1.00 57.22 144 CYS A CA 1
ATOM 1140 C C . CYS A 1 144 ? 8.848 10.967 -1.112 1.00 57.22 144 CYS A C 1
ATOM 1142 O O . CYS A 1 144 ? 9.188 10.535 -0.011 1.00 57.22 144 CYS A O 1
ATOM 1144 N N . LYS A 1 145 ? 8.690 12.277 -1.348 1.00 60.03 145 LYS A N 1
ATOM 1145 C CA . LYS A 1 145 ? 8.902 13.312 -0.318 1.00 60.03 145 LYS A CA 1
ATOM 1146 C C . LYS A 1 145 ? 7.858 13.265 0.795 1.00 60.03 145 LYS A C 1
ATOM 1148 O O . LYS A 1 145 ? 8.043 13.933 1.808 1.00 60.03 145 LYS A O 1
ATOM 1153 N N . TRP A 1 146 ? 6.786 12.507 0.592 1.00 59.25 146 TRP A N 1
ATOM 1154 C CA . TRP A 1 146 ? 5.687 12.388 1.529 1.00 59.25 146 TRP A CA 1
ATOM 1155 C C . TRP A 1 146 ? 5.633 11.022 2.179 1.00 59.25 146 TRP A C 1
ATOM 1157 O O . TRP A 1 146 ? 5.883 9.983 1.565 1.00 59.25 146 TRP A O 1
ATOM 1167 N N . SER A 1 147 ? 5.238 11.055 3.439 1.00 79.31 147 SER A N 1
ATOM 1168 C CA . SER A 1 147 ? 4.760 9.900 4.168 1.00 79.31 147 SER A CA 1
ATOM 1169 C C . SER A 1 147 ? 3.499 9.330 3.514 1.00 79.31 147 SER A C 1
ATOM 1171 O O . SER A 1 147 ? 2.730 10.022 2.840 1.00 79.31 147 SER A O 1
ATOM 1173 N N . TRP A 1 148 ? 3.252 8.041 3.734 1.00 83.94 148 TRP A N 1
ATOM 1174 C CA . TRP A 1 148 ? 2.034 7.409 3.234 1.00 83.94 148 TRP A CA 1
ATOM 1175 C C . TRP A 1 148 ? 0.775 8.036 3.854 1.00 83.94 148 TRP A C 1
ATOM 1177 O O . TRP A 1 148 ? -0.267 8.062 3.204 1.00 83.94 148 TRP A O 1
ATOM 1187 N N . GLN A 1 149 ? 0.870 8.581 5.074 1.00 83.19 149 GLN A N 1
ATOM 1188 C CA . GLN A 1 149 ? -0.220 9.310 5.720 1.00 83.19 149 GLN A CA 1
ATOM 1189 C C . GLN A 1 149 ? -0.553 10.595 4.955 1.00 83.19 149 GLN A C 1
ATOM 1191 O O . GLN A 1 149 ? -1.717 10.836 4.658 1.00 83.19 149 GLN A O 1
ATOM 1196 N N . GLU A 1 150 ? 0.451 11.369 4.540 1.00 78.62 150 GLU A N 1
ATOM 1197 C CA . GLU A 1 150 ? 0.250 12.559 3.699 1.00 78.62 150 GLU A CA 1
ATOM 1198 C C . GLU A 1 150 ? -0.333 12.204 2.320 1.00 78.62 150 GLU A C 1
ATOM 1200 O O . GLU A 1 150 ? -1.130 12.966 1.771 1.00 78.62 150 GLU A O 1
ATOM 1205 N N . LEU A 1 151 ? 0.010 11.040 1.754 1.00 76.06 151 LEU A N 1
ATOM 1206 C CA . LEU A 1 151 ? -0.631 10.531 0.532 1.00 76.06 151 LEU A CA 1
ATOM 1207 C C . LEU A 1 151 ? -2.084 10.097 0.777 1.00 76.06 151 LEU A C 1
ATOM 1209 O O . LEU A 1 151 ? -2.937 10.260 -0.093 1.00 76.06 151 LEU A O 1
ATOM 1213 N N . ALA A 1 152 ? -2.373 9.557 1.961 1.00 78.94 152 ALA A N 1
ATOM 1214 C CA . ALA A 1 152 ? -3.702 9.117 2.368 1.00 78.94 152 ALA A CA 1
ATOM 1215 C C . ALA A 1 152 ? -4.634 10.282 2.748 1.00 78.94 152 ALA A C 1
ATOM 1217 O O . ALA A 1 152 ? -5.860 10.141 2.674 1.00 78.94 152 ALA A O 1
ATOM 1218 N N . GLU A 1 153 ? -4.084 11.426 3.161 1.00 67.88 153 GLU A N 1
ATOM 1219 C CA . GLU A 1 153 ? -4.826 12.629 3.535 1.00 67.88 153 GLU A CA 1
ATOM 1220 C C . GLU A 1 153 ? -5.493 13.267 2.306 1.00 67.88 153 GLU A C 1
ATOM 1222 O O . GLU A 1 153 ? -4.890 14.024 1.564 1.00 67.88 153 GLU A O 1
ATOM 1227 N N . GLY A 1 154 ? -6.778 13.014 2.073 1.00 55.16 154 GLY A N 1
ATOM 1228 C CA . GLY A 1 154 ? -7.500 13.591 0.935 1.00 55.16 154 GLY A CA 1
ATOM 1229 C C . GLY A 1 154 ? -9.003 13.354 1.017 1.00 55.16 154 GLY A C 1
ATOM 1230 O O . GLY A 1 154 ? -9.440 12.340 1.565 1.00 55.16 154 GLY A O 1
ATOM 1231 N N . LYS A 1 155 ? -9.798 14.304 0.502 1.00 48.31 155 LYS A N 1
ATOM 1232 C CA . LYS A 1 155 ? -11.272 14.215 0.468 1.00 48.31 155 LYS A CA 1
ATOM 1233 C C . LYS A 1 155 ? -11.812 13.378 -0.701 1.00 48.31 155 LYS A C 1
ATOM 1235 O O . LYS A 1 155 ? -12.892 12.832 -0.562 1.00 48.31 155 LYS A O 1
ATOM 1240 N N . TYR A 1 156 ? -11.053 13.241 -1.790 1.00 43.97 156 TYR A N 1
ATOM 1241 C CA . TYR A 1 156 ? -11.532 12.708 -3.077 1.00 43.97 156 TYR A CA 1
ATOM 1242 C C . TYR A 1 156 ? -11.175 11.238 -3.347 1.00 43.97 156 TYR A C 1
ATOM 1244 O O . TYR A 1 156 ? -11.243 10.787 -4.479 1.00 43.97 156 TYR A O 1
ATOM 1252 N N . LEU A 1 157 ? -10.783 10.461 -2.333 1.00 45.78 157 LEU A N 1
ATOM 1253 C CA . LEU A 1 157 ? -10.548 9.020 -2.530 1.00 45.78 157 LEU A CA 1
ATOM 1254 C C . LEU A 1 157 ? -11.857 8.207 -2.603 1.00 45.78 157 LEU A C 1
ATOM 1256 O O . LEU A 1 157 ? -11.809 7.024 -2.935 1.00 45.78 157 LEU A O 1
ATOM 1260 N N . PHE A 1 158 ? -12.996 8.830 -2.271 1.00 43.66 158 PHE A N 1
ATOM 1261 C CA . PHE A 1 158 ? -14.304 8.190 -2.111 1.00 43.66 158 PHE A CA 1
ATOM 1262 C C . PHE A 1 158 ? -15.458 9.123 -2.529 1.00 43.66 158 PHE A C 1
ATOM 1264 O O . PHE A 1 158 ? -16.405 9.291 -1.762 1.00 43.66 158 PHE A O 1
ATOM 1271 N N . ASP A 1 159 ? -15.393 9.766 -3.701 1.00 40.25 159 ASP A N 1
ATOM 1272 C CA . ASP A 1 159 ? -16.653 10.229 -4.300 1.00 40.25 159 ASP A CA 1
ATOM 1273 C C . ASP A 1 159 ? -17.435 8.963 -4.693 1.00 40.25 159 ASP A C 1
ATOM 1275 O O . ASP A 1 159 ? -17.115 8.265 -5.650 1.00 40.25 159 ASP A O 1
ATOM 1279 N N . ASP A 1 160 ? -18.390 8.610 -3.829 1.00 42.38 160 ASP A N 1
ATOM 1280 C CA . ASP A 1 160 ? -19.217 7.396 -3.851 1.00 42.38 160 ASP A CA 1
ATOM 1281 C C . ASP A 1 160 ? -20.257 7.378 -4.996 1.00 42.38 160 ASP A C 1
ATOM 1283 O O . ASP A 1 160 ? -21.087 6.469 -5.041 1.00 42.38 160 ASP A O 1
ATOM 1287 N N . ASP A 1 161 ? -20.216 8.347 -5.917 1.00 38.78 161 ASP A N 1
ATOM 1288 C CA . ASP A 1 161 ? -21.210 8.507 -6.990 1.00 38.78 161 ASP A CA 1
ATOM 1289 C C . ASP A 1 161 ? -20.787 7.937 -8.353 1.00 38.78 161 ASP A C 1
ATOM 1291 O O . ASP A 1 161 ? -21.626 7.878 -9.251 1.00 38.78 161 ASP A O 1
ATOM 1295 N N . ASP A 1 162 ? -19.560 7.434 -8.505 1.00 39.66 162 ASP A N 1
ATOM 1296 C CA . ASP A 1 162 ? -19.160 6.737 -9.726 1.00 39.66 162 ASP A CA 1
ATOM 1297 C C . ASP A 1 162 ? -18.904 5.243 -9.450 1.00 39.66 162 ASP A C 1
ATOM 1299 O O . ASP A 1 162 ? -18.036 4.835 -8.669 1.00 39.66 162 ASP A O 1
ATOM 1303 N N . ASP A 1 163 ? -19.671 4.398 -10.146 1.00 45.72 163 ASP A N 1
ATOM 1304 C CA . ASP A 1 163 ? -19.346 2.982 -10.373 1.00 45.72 163 ASP A CA 1
ATOM 1305 C C . ASP A 1 163 ? -17.965 2.815 -11.052 1.00 45.72 163 ASP A C 1
ATOM 1307 O O . ASP A 1 163 ? -17.397 1.723 -11.039 1.00 45.72 163 ASP A O 1
ATOM 1311 N N . ASP A 1 164 ? -17.386 3.912 -11.545 1.00 41.78 164 ASP A N 1
ATOM 1312 C CA . ASP A 1 164 ? -15.989 4.052 -11.918 1.00 41.78 164 ASP A CA 1
ATOM 1313 C C . ASP A 1 164 ? -15.211 4.733 -10.784 1.00 41.78 164 ASP A C 1
ATOM 1315 O O . ASP A 1 164 ? -15.391 5.909 -10.481 1.00 41.78 164 ASP A O 1
ATOM 1319 N N . LEU A 1 165 ? -14.292 4.001 -10.151 1.00 44.78 165 LEU A N 1
ATOM 1320 C CA . LEU A 1 165 ? -13.251 4.626 -9.339 1.00 44.78 165 LEU A CA 1
ATOM 1321 C C . LEU A 1 165 ? -12.501 5.613 -10.232 1.00 44.78 165 LEU A C 1
ATOM 1323 O O . LEU A 1 165 ? -11.654 5.195 -11.018 1.00 44.78 165 LEU A O 1
ATOM 1327 N N . ASN A 1 166 ? -12.817 6.901 -10.113 1.00 39.53 166 ASN A N 1
ATOM 1328 C CA . ASN A 1 166 ? -12.077 7.941 -10.797 1.00 39.53 166 ASN A CA 1
ATOM 1329 C C . ASN A 1 166 ? -10.597 7.786 -10.378 1.00 39.53 166 ASN A C 1
ATOM 1331 O O . ASN A 1 166 ? -10.302 7.890 -9.179 1.00 39.53 166 ASN A O 1
ATOM 1335 N N . PRO A 1 167 ? -9.668 7.466 -11.301 1.00 42.16 167 PRO A N 1
ATOM 1336 C CA . PRO A 1 167 ? -8.248 7.282 -10.970 1.00 42.16 167 PRO A CA 1
ATOM 1337 C C . PRO A 1 167 ? -7.650 8.533 -10.295 1.00 42.16 167 PRO A C 1
ATOM 1339 O O . PRO A 1 167 ? -6.739 8.436 -9.471 1.00 42.16 167 PRO A O 1
ATOM 1342 N N . ASP A 1 168 ? -8.303 9.676 -10.507 1.00 44.44 168 ASP A N 1
ATOM 1343 C CA . ASP A 1 168 ? -8.026 11.017 -9.999 1.00 44.44 168 ASP A CA 1
ATOM 1344 C C . ASP A 1 168 ? -8.317 11.237 -8.496 1.00 44.44 168 ASP A C 1
ATOM 1346 O O . ASP A 1 168 ? -8.674 12.333 -8.057 1.00 44.44 168 ASP A O 1
ATOM 1350 N N . GLY A 1 169 ? -8.132 10.214 -7.656 1.00 46.53 169 GLY A N 1
ATOM 1351 C CA . GLY A 1 169 ? -8.364 10.241 -6.204 1.00 46.53 169 GLY A CA 1
ATOM 1352 C C . GLY A 1 169 ? -7.435 11.168 -5.396 1.00 46.53 169 GLY A C 1
ATOM 1353 O O . GLY A 1 169 ? -7.052 10.841 -4.274 1.00 46.53 169 GLY A O 1
ATOM 1354 N N . GLY A 1 170 ? -6.994 12.297 -5.955 1.00 51.00 170 GLY A N 1
ATOM 1355 C CA . GLY A 1 170 ? -6.185 13.350 -5.337 1.00 51.00 170 GLY A CA 1
ATOM 1356 C C . GLY A 1 170 ? -4.740 12.967 -5.000 1.00 51.00 170 GLY A C 1
ATOM 1357 O O . GLY A 1 170 ? -3.907 13.855 -4.818 1.00 51.00 170 GLY A O 1
ATOM 1358 N N . TRP A 1 171 ? -4.423 11.675 -4.920 1.00 54.59 171 TRP A N 1
ATOM 1359 C CA . TRP A 1 171 ? -3.086 11.171 -4.616 1.00 54.59 171 TRP A CA 1
ATOM 1360 C C . TRP A 1 171 ? -2.136 11.295 -5.820 1.00 54.59 171 TRP A C 1
ATOM 1362 O O . TRP A 1 171 ? -0.961 11.577 -5.602 1.00 54.59 171 TRP A O 1
ATOM 1372 N N . GLU A 1 172 ? -2.630 11.182 -7.062 1.00 57.25 172 GLU A N 1
ATOM 1373 C CA . GLU A 1 172 ? -1.853 11.411 -8.298 1.00 57.25 172 GLU A CA 1
ATOM 1374 C C . GLU A 1 172 ? -1.420 12.879 -8.411 1.00 57.25 172 GLU A C 1
ATOM 1376 O O . GLU A 1 172 ? -0.231 13.171 -8.512 1.00 57.25 172 GLU A O 1
ATOM 1381 N N . ALA A 1 173 ? -2.361 13.817 -8.250 1.00 58.00 173 ALA A N 1
ATOM 1382 C CA . ALA A 1 173 ? -2.079 15.256 -8.238 1.00 58.00 173 ALA A CA 1
ATOM 1383 C C . ALA A 1 173 ? -1.079 15.660 -7.142 1.00 58.00 173 ALA A C 1
ATOM 1385 O O . ALA A 1 173 ? -0.269 16.573 -7.322 1.00 58.00 173 ALA A O 1
ATOM 1386 N N . ARG A 1 174 ? -1.111 14.966 -5.996 1.00 58.28 174 ARG A N 1
ATOM 1387 C CA . ARG A 1 174 ? -0.042 15.073 -5.007 1.00 58.28 174 ARG A CA 1
ATOM 1388 C C . ARG A 1 174 ? 1.227 14.511 -5.618 1.00 58.28 174 ARG A C 1
ATOM 1390 O O . ARG A 1 174 ? 2.159 15.278 -5.798 1.00 58.28 174 ARG A O 1
ATOM 1397 N N . TRP A 1 175 ? 1.304 13.227 -5.953 1.00 55.91 175 TRP A N 1
ATOM 1398 C CA . TRP A 1 175 ? 2.521 12.592 -6.478 1.00 55.91 175 TRP A CA 1
ATOM 1399 C C . TRP A 1 175 ? 3.257 13.444 -7.534 1.00 55.91 175 TRP A C 1
ATOM 1401 O O . TRP A 1 175 ? 4.465 13.667 -7.414 1.00 55.91 175 TRP A O 1
ATOM 1411 N N . GLU A 1 176 ? 2.528 14.020 -8.490 1.00 63.47 176 GLU A N 1
ATOM 1412 C CA . GLU A 1 176 ? 3.058 14.955 -9.489 1.00 63.47 176 GLU A CA 1
ATOM 1413 C C . GLU A 1 176 ? 3.668 16.236 -8.887 1.00 63.47 176 GLU A C 1
ATOM 1415 O O . GLU A 1 176 ? 4.729 16.688 -9.321 1.00 63.47 176 GLU A O 1
ATOM 1420 N N . LEU A 1 177 ? 3.046 16.817 -7.861 1.00 59.53 177 LEU A N 1
ATOM 1421 C CA . LEU A 1 177 ? 3.534 17.995 -7.141 1.00 59.53 177 LEU A CA 1
ATOM 1422 C C . LEU A 1 177 ? 4.792 17.703 -6.298 1.00 59.53 177 LEU A C 1
ATOM 1424 O O . LEU A 1 177 ? 5.643 18.584 -6.159 1.00 59.53 177 LEU A O 1
ATOM 1428 N N . ALA A 1 178 ? 4.967 16.484 -5.772 1.00 52.06 178 ALA A N 1
ATOM 1429 C CA . ALA A 1 178 ? 6.199 16.106 -5.059 1.00 52.06 178 ALA A CA 1
ATOM 1430 C C . ALA A 1 178 ? 7.378 15.871 -6.001 1.00 52.06 178 ALA A C 1
ATOM 1432 O O . ALA A 1 178 ? 8.519 16.223 -5.658 1.00 52.06 178 ALA A O 1
ATOM 1433 N N . ASN A 1 179 ? 7.097 15.259 -7.151 1.00 55.88 179 ASN A N 1
ATOM 1434 C CA . ASN A 1 179 ? 8.122 14.773 -8.063 1.00 55.88 179 ASN A CA 1
ATOM 1435 C C . ASN A 1 179 ? 8.456 15.761 -9.181 1.00 55.88 179 ASN A C 1
ATOM 1437 O O . ASN A 1 179 ? 9.575 15.707 -9.677 1.00 55.88 179 ASN A O 1
ATOM 1441 N N . GLY A 1 180 ? 7.580 16.733 -9.458 1.00 46.41 180 GLY A N 1
ATOM 1442 C CA . GLY A 1 180 ? 7.820 17.858 -10.359 1.00 46.41 180 GLY A CA 1
ATOM 1443 C C . GLY A 1 180 ? 7.977 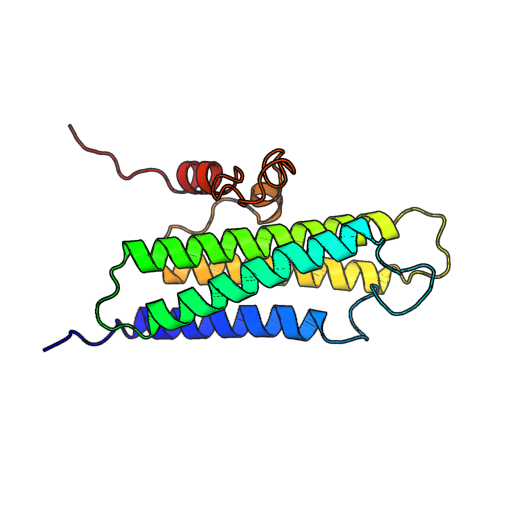17.433 -11.819 1.00 46.41 180 GLY A C 1
ATOM 1444 O O . GLY A 1 180 ? 8.801 16.588 -12.158 1.00 46.41 180 GLY A O 1
ATOM 1445 N N . LYS A 1 181 ? 7.232 18.064 -12.733 1.00 42.78 181 LYS A N 1
ATOM 1446 C CA . LYS A 1 181 ? 7.523 17.915 -14.166 1.00 42.78 181 LYS A CA 1
ATOM 1447 C C . LYS A 1 181 ? 8.962 18.388 -14.423 1.00 42.78 181 LYS A C 1
ATOM 1449 O O . LYS A 1 181 ? 9.292 19.494 -13.986 1.00 42.78 181 LYS A O 1
ATOM 1454 N N . PRO A 1 182 ? 9.816 17.614 -15.121 1.00 40.28 182 PRO A N 1
ATOM 1455 C CA . PRO A 1 182 ? 11.072 18.156 -15.608 1.00 40.28 182 PRO A CA 1
ATOM 1456 C C . PRO A 1 182 ? 10.733 19.351 -16.496 1.00 40.28 182 PRO A C 1
ATOM 1458 O O . PRO A 1 182 ? 9.888 19.242 -17.386 1.00 40.28 182 PRO A O 1
ATOM 1461 N N . ASP A 1 183 ? 11.349 20.496 -16.200 1.00 40.34 183 ASP A N 1
ATOM 1462 C CA . ASP A 1 183 ? 11.179 21.742 -16.938 1.00 40.34 183 ASP A CA 1
ATOM 1463 C C . ASP A 1 183 ? 11.124 21.470 -18.448 1.00 40.34 183 ASP A C 1
ATOM 1465 O O . ASP A 1 183 ? 12.125 21.095 -19.069 1.00 40.34 183 ASP A O 1
ATOM 1469 N N . GLN A 1 184 ? 9.961 21.710 -19.061 1.00 37.34 184 GLN A N 1
ATOM 1470 C CA . GLN A 1 184 ? 9.907 22.006 -20.485 1.00 37.34 184 GLN A CA 1
ATOM 1471 C C . GLN A 1 184 ? 10.642 23.333 -20.676 1.00 37.34 184 GLN A C 1
ATOM 1473 O O . GLN A 1 184 ? 10.060 24.414 -20.587 1.00 37.34 184 GLN A O 1
ATOM 1478 N N . LYS A 1 185 ? 11.959 23.235 -20.887 1.00 38.34 185 LYS A N 1
ATOM 1479 C CA . LYS A 1 185 ? 12.801 24.342 -21.331 1.00 38.34 185 LYS A CA 1
ATOM 1480 C C . LYS A 1 185 ? 12.165 24.969 -22.570 1.00 38.34 185 LYS A C 1
ATOM 1482 O O . LYS A 1 185 ? 12.031 24.310 -23.601 1.00 38.34 185 LYS A O 1
ATOM 1487 N N . ARG A 1 186 ? 11.795 26.239 -22.436 1.00 35.50 186 ARG A N 1
ATOM 1488 C CA . ARG A 1 186 ? 11.651 27.172 -23.551 1.00 35.50 186 ARG A CA 1
ATOM 1489 C C . ARG A 1 186 ? 12.995 27.822 -23.840 1.00 35.50 186 ARG A C 1
ATOM 1491 O O . ARG A 1 186 ? 13.733 28.077 -22.862 1.00 35.50 186 ARG A O 1
#

=== Feature glossary ===
The record interleaves many kinds of information about one protein. Here is each kind framed as the question it answers.

Q: What are the backbone torsion angles?
A: φ (phi) and ψ (psi) are the two rotatable backbone dihedrals per residue: φ is the C(i-1)–N–Cα–C torsion, ψ is the N–Cα–C–N(i+1) torsion, both in degrees on (−180°, 180°]. α-helical residues cluster near (−60°, −45°); β-strand residues near (−120°, +130°). A Ramachandran plot is simply a scatter of (φ, ψ) for every residue.

Q: What is the amino-acid chain?
A: This is the polypeptide sequence — one letter per residue, N-terminus first. Length ranges from a few dozen residues for small domains to over a thousand for large multi-domain proteins.

Q: How mobile is each atom in the crystal?
A: For experimental (PDB) structures, the B-factor (temperature factor) quantifies the positional spread of each atom in the crystal — a combination of thermal vibration and static disorder — in units of Å². High B-factors mark flexible loops or poorly resolved regions; low B-factors mark the rigid, well-ordered core.

Q: Are the domains correctly placed relative to each other?
A: Predicted Aligned Error (PAE) is an AlphaFold confidence matrix: entry (i, j) is the expected error in the position of residue j, in ångströms, when the prediction is superimposed on the true structure at residue i. Low PAE within a block of residues means that block is internally rigid and well-predicted; high PAE between two blocks means their relative placement is uncertain even if each block individually is confident.

Q: How confident is the AlphaFold model at each residue?
A: pLDDT is the predicted lDDT-Cα score: AlphaFold's confidence that the local environment of each residue (all inter-atomic distances within 15 Å) is correctly placed. It is a per-residue number between 0 and 100, with higher meaning more reliable.

Q: What family and function is it annotated with?
A: Functional annotations link the protein to curated databases. InterPro entries identify conserved domains and families by matching the sequence against member-database signatures (Pfam, PROSITE, CDD, …). Gene Ontology (GO) terms describe molecular function, biological process, and cellular component in a controlled vocabulary. CATH places the structure in a hierarchical fold classification (Class/Architecture/Topology/Homologous-superfamily). The organism is the source species.

Q: How big and how compact is the whole molecule?
A: Three whole-structure scalars: the radius of gyration (RMS distance of Cα from centroid, in Å), the count of Cα–Cα contacts (pairs closer than 8 Å and separated by more than four residues in sequence — i.e. tertiary, not local, contacts), and the bounding-box dimensions. Together they distinguish compact globular folds from extended fibres or disordered chains.

Q: What known structures does this most resemble?
A: The Foldseek neighbor list gives the closest experimentally determined structures in the PDB, ranked by structural alignment. TM-score near 1 means near-identical fold; near 0.3 means only rough topology match. This is how one finds what a novel AlphaFold prediction most resembles in the solved-structure universe.

Q: Which residues are buried vs exposed?
A: SASA measures how much of the protein is reachable by solvent. It is computed by rolling a water-sized probe over the atomic surface and summing the exposed area (Å²). Per-residue SASA distinguishes core (buried, low SASA) from surface (exposed, high SASA) residues; total SASA is a whole-molecule size measure.

Q: Which residues are in helices, strands, or loops?
A: Eight-state secondary structure (DSSP): H is the canonical α-helix, G the tighter 3₁₀-helix, I the wider π-helix; E/B are β-structure, T and S are turns and bends, and '-' is everything else. DSSP derives these from the pattern of main-chain N–H···O=C hydrogen bonds, not from the sequence.

Q: Where is each backbone atom in 3D?
A: Structure coordinates are given as an mmCIF _atom_site loop: one row per atom with element, residue name, chain id, sequence number, and x/y/z position in Å. Only the four main-chain atoms per residue are included here; side chains are omitted to keep the record compact.

Q: What if only a Cα trace is available?
A: Three-state secondary structure (P-SEA) collapses the eight DSSP classes into helix (a), strand (b), and coil (c). P-SEA assigns these from Cα geometry alone — distances and angles — without requiring backbone oxygens, so it works on any Cα trace.

Q: What do the rendered images show?
A: The six renders are orthographic views along the three Cartesian axes in both directions. Representation (cartoon, sticks, or surface) and color scheme (sequence-rainbow or by-chain) vary across proteins so the training set covers all the common visualization conventions.

Q: What does the local fold look like, residue by residue?
A: Foldseek's 3Di representation compresses backbone geometry into a per-residue letter drawn from a learned twenty-state alphabet. It captures the tertiary interaction pattern around each residue — which residues are packed against it in space, regardless of where they are in sequence.

Q: What do the diagnostic plots show?
A: The contact map is a binary N×N matrix image: pixel (i, j) is dark where Cα_i and Cα_j are within 8 Å and |i−j|>4. Because the |i−j|>4 filter removes local helical contacts, off-diagonal stripes parallel to the main diagonal indicate parallel β-sheets; stripes perpendicular to it indicate antiparallel β-sheets. The Ramachandran plot scatters every residue's (φ, ψ) pair against the sterically allowed regions. The PAE heatmap renders the predicted-aligned-error matrix.